Protein AF-A0A924FST4-F1 (afdb_monomer_lite)

Sequence (256 aa):
MRRRHQAFCCRWRRGSAVARPENALTQIRRYEPSWQPREQSIEAPGSINGAISAAEARAVYAESYLTRLRTGIGGNYGPPLDSLPRTGSSPRTFDGGAWIDIYRTINNAPNLFGDPIWPQDKDTVAVSMVDDQLFVGVNRWAPGYITADLARAIDARNALIQKYPDVMATGNIGAIPNNSLFHAEPNLLIRAAYRFGSLENRTIEMEVDREVCYSCGQVLPKLGLELGNPDVVIVERGTGTRSEMWNGQWLIWRRK

Secondary structure (DSSP, 8-state):
--SSSSTTHHHHHHHHHHHHHHHHHHHHHHH-TT---S---SSSTTSHHHHHHHHHHHHHHHHHHHHHHHHSTTSSS------------S-PPP-HHHHHHHHHHHH--B-TTS-BSS-TTSS-EEEEEETTEEEEEE-TTSTT--HHHHHHHHHHHHHHHHH-TTTS-GGGTTSTTGGGGGSHHHHHHHHHHHHHS--TT-EEEEEESSPPPHHHHHHHHHHHHHTT--EEEEEETTTTEEEEEETTEEEEEEE-

Foldseek 3Di:
DPDDPPPVVVVVVVVVVVVVLVVVVVVVCVVPVPDDQPDPDCCDCSHSVVVVVVVVVVVVVVVVVVVCCLVADQRFQHHPDDDDPPDDDDPPDDDQVVVVVVLQVVQQPADPVRGGPADLPHAKWKWWQWPNGIFIFAAPPGRSDDPVLVVLLVVLLVVCCVVPVVLRPPVQVVHPPSRVCRHRVVSRLSSVLVVVVACAPTEIEMEMQDDDDVSCQSCVLSSCVVRRFYWYWYAHPVPRFIWIDGPSHTPRDRHD

Radius of gyration: 26.59 Å; chains: 1; bounding box: 71×55×79 Å

pLDDT: mean 77.24, std 21.73, range [31.09, 98.62]

Structure (mmCIF, N/CA/C/O backbone):
data_AF-A0A924FST4-F1
#
_entry.id   AF-A0A924FST4-F1
#
loop_
_atom_site.group_PDB
_atom_site.id
_atom_site.type_symbol
_atom_site.label_atom_id
_atom_site.label_alt_id
_atom_site.label_comp_id
_atom_site.label_asym_id
_atom_site.label_entity_id
_atom_site.label_seq_id
_atom_site.pdbx_PDB_ins_code
_atom_site.Cartn_x
_atom_site.Cartn_y
_atom_site.Cartn_z
_atom_site.occupancy
_atom_site.B_iso_or_equiv
_atom_site.auth_seq_id
_atom_site.auth_comp_id
_atom_site.auth_asym_id
_atom_site.auth_atom_id
_atom_site.pdbx_PDB_model_num
ATOM 1 N N . MET A 1 1 ? -40.667 12.272 -59.204 1.00 43.97 1 MET A N 1
ATOM 2 C CA . MET A 1 1 ? -39.585 12.868 -58.379 1.00 43.97 1 MET A CA 1
ATOM 3 C C . MET A 1 1 ? -38.812 11.809 -57.564 1.00 43.97 1 MET A C 1
ATOM 5 O O . MET A 1 1 ? -38.923 11.780 -56.349 1.00 43.97 1 MET A O 1
ATOM 9 N N . ARG A 1 2 ? -38.012 10.923 -58.186 1.00 45.50 2 ARG A N 1
ATOM 10 C CA . ARG A 1 2 ? -37.156 9.941 -57.464 1.00 45.50 2 ARG A CA 1
ATOM 11 C C . ARG A 1 2 ? -35.852 9.615 -58.220 1.00 45.50 2 ARG A C 1
ATOM 13 O O . ARG A 1 2 ? -35.565 8.459 -58.486 1.00 45.50 2 ARG A O 1
ATOM 20 N N . ARG A 1 3 ? -35.071 10.626 -58.626 1.00 43.69 3 ARG A N 1
ATOM 21 C CA . ARG A 1 3 ? -33.742 10.422 -59.262 1.00 43.69 3 ARG A CA 1
ATOM 22 C C . ARG A 1 3 ? -32.677 11.462 -58.870 1.00 43.69 3 ARG A C 1
ATOM 24 O O . ARG A 1 3 ? -31.799 11.766 -59.663 1.00 43.69 3 ARG A O 1
ATOM 31 N N . ARG A 1 4 ? -32.740 12.041 -57.661 1.00 44.09 4 ARG A N 1
ATOM 32 C CA . ARG A 1 4 ? -31.705 12.991 -57.178 1.00 44.09 4 ARG A CA 1
ATOM 33 C C . ARG A 1 4 ? -31.034 12.634 -55.843 1.00 44.09 4 ARG A C 1
ATOM 35 O O . ARG A 1 4 ? -30.088 13.308 -55.466 1.00 44.09 4 ARG A O 1
ATOM 42 N N . HIS A 1 5 ? -31.426 11.545 -55.174 1.00 41.25 5 HIS A N 1
ATOM 43 C CA . HIS A 1 5 ? -30.874 11.181 -53.856 1.00 41.25 5 HIS A CA 1
ATOM 44 C C . HIS A 1 5 ? -29.748 10.127 -53.866 1.00 41.25 5 HIS A C 1
ATOM 46 O O . HIS A 1 5 ? -29.133 9.902 -52.833 1.00 41.25 5 HIS A O 1
ATOM 52 N N . GLN A 1 6 ? -29.406 9.512 -55.007 1.00 38.94 6 GLN A N 1
ATOM 53 C CA . GLN A 1 6 ? -28.318 8.513 -55.065 1.00 38.94 6 GLN A CA 1
ATOM 54 C C . GLN A 1 6 ? -26.928 9.091 -55.390 1.00 38.94 6 GLN A C 1
ATOM 56 O O . GLN A 1 6 ? -25.922 8.427 -55.155 1.00 38.94 6 GLN A O 1
ATOM 61 N N . ALA A 1 7 ? -26.831 10.337 -55.865 1.00 38.78 7 ALA A N 1
ATOM 62 C CA . ALA A 1 7 ? -25.545 10.927 -56.251 1.00 38.78 7 ALA A CA 1
ATOM 63 C C . ALA A 1 7 ? -24.709 11.449 -55.060 1.00 38.78 7 ALA A C 1
ATOM 65 O O . ALA A 1 7 ? -23.491 11.575 -55.178 1.00 38.78 7 ALA A O 1
ATOM 66 N N . PHE A 1 8 ? -25.324 11.714 -53.900 1.00 33.56 8 PHE A N 1
ATOM 67 C CA . PHE A 1 8 ? -24.623 12.304 -52.749 1.00 33.56 8 PHE A CA 1
ATOM 68 C C . PHE A 1 8 ? -23.861 11.272 -51.894 1.00 33.56 8 PHE A C 1
ATOM 70 O O . PHE A 1 8 ? -22.748 11.549 -51.448 1.00 33.56 8 PHE A O 1
ATOM 77 N N . CYS A 1 9 ? -24.373 10.043 -51.740 1.00 35.28 9 CYS A N 1
ATOM 78 C CA . CYS A 1 9 ? -23.700 9.007 -50.939 1.00 35.28 9 CYS A CA 1
ATOM 79 C C . CYS A 1 9 ? -22.422 8.441 -51.585 1.00 35.28 9 CYS A C 1
ATOM 81 O O . CYS A 1 9 ? -21.512 8.020 -50.871 1.00 35.28 9 CYS A O 1
ATOM 83 N N . CYS A 1 10 ? -22.301 8.463 -52.917 1.00 33.53 10 CYS A N 1
ATOM 84 C CA . CYS A 1 10 ? -21.097 7.969 -53.599 1.00 33.53 10 CYS A CA 1
ATOM 85 C C . CYS A 1 10 ? -19.915 8.954 -53.561 1.00 33.53 10 CYS A C 1
ATOM 87 O O . CYS A 1 10 ? -18.774 8.536 -53.765 1.00 33.53 10 CYS A O 1
ATOM 89 N N . ARG A 1 11 ? -20.153 10.246 -53.286 1.00 34.38 11 ARG A N 1
ATOM 90 C CA . ARG A 1 11 ? -19.088 11.265 -53.241 1.00 34.38 11 ARG A CA 1
ATOM 91 C C . ARG A 1 11 ? -18.380 11.317 -51.885 1.00 34.38 11 ARG A C 1
ATOM 93 O O . ARG A 1 11 ? -17.173 11.521 -51.844 1.00 34.38 11 ARG A O 1
ATOM 100 N N . TRP A 1 12 ? -19.097 11.040 -50.794 1.00 31.09 12 TRP A N 1
ATOM 101 C CA . TRP A 1 12 ? -18.527 11.044 -49.440 1.00 31.09 12 TRP A CA 1
ATOM 102 C C . TRP A 1 12 ? -17.629 9.828 -49.157 1.00 31.09 12 TRP A C 1
ATOM 104 O O . TRP A 1 12 ? -16.555 9.982 -48.585 1.00 31.09 12 TRP A O 1
ATOM 114 N N . ARG A 1 13 ? -17.978 8.632 -49.662 1.00 35.69 13 ARG A N 1
ATOM 115 C CA . ARG A 1 13 ? -17.114 7.437 -49.527 1.00 35.69 13 ARG A CA 1
ATOM 116 C C . ARG A 1 13 ? -15.790 7.533 -50.292 1.00 35.69 13 ARG A C 1
ATOM 118 O O . ARG A 1 13 ? -14.828 6.891 -49.888 1.00 35.69 13 ARG A O 1
ATOM 125 N N . ARG A 1 14 ? -15.713 8.340 -51.356 1.00 32.78 14 ARG A N 1
ATOM 126 C CA . ARG A 1 14 ? -14.451 8.574 -52.079 1.00 32.78 14 ARG A CA 1
ATOM 127 C C . ARG A 1 14 ? -13.520 9.550 -51.351 1.00 32.78 14 ARG A C 1
ATOM 129 O O . ARG A 1 14 ? -12.318 9.341 -51.386 1.00 32.78 14 ARG A O 1
ATOM 136 N N . GLY A 1 15 ? -14.047 10.549 -50.636 1.00 32.31 15 GLY A N 1
ATOM 137 C CA . GLY A 1 15 ? -13.223 11.485 -49.853 1.00 32.31 15 GLY A CA 1
ATOM 138 C C . GLY A 1 15 ? -12.562 10.840 -48.628 1.00 32.31 15 GLY A C 1
ATOM 139 O O . GLY A 1 15 ? -11.383 11.057 -48.368 1.00 32.31 15 GLY A O 1
ATOM 140 N N . SER A 1 16 ? -13.286 9.974 -47.910 1.00 39.75 16 SER A N 1
ATOM 141 C CA . SER A 1 16 ? -12.766 9.305 -46.704 1.00 39.75 16 SER A CA 1
ATOM 142 C C . SER A 1 16 ? -11.767 8.178 -47.000 1.00 39.75 16 SER A C 1
ATOM 144 O O . SER A 1 16 ? -10.921 7.875 -46.161 1.00 39.75 16 SER A O 1
ATOM 146 N N . ALA A 1 17 ? -11.847 7.563 -48.186 1.00 38.81 17 ALA A N 1
ATOM 147 C CA . ALA A 1 17 ? -10.917 6.519 -48.620 1.00 38.81 17 ALA A CA 1
ATOM 148 C C . ALA A 1 17 ? -9.563 7.076 -49.103 1.00 38.81 17 ALA A C 1
ATOM 150 O O . ALA A 1 17 ? -8.577 6.349 -49.082 1.00 38.81 17 ALA A O 1
ATOM 151 N N . VAL A 1 18 ? -9.499 8.358 -49.488 1.00 42.59 18 VAL A N 1
ATOM 152 C CA . VAL A 1 18 ? -8.262 9.033 -49.932 1.00 42.59 18 VAL A CA 1
ATOM 153 C C . VAL A 1 18 ? -7.542 9.742 -48.772 1.00 42.59 18 VAL A C 1
ATOM 155 O O . VAL A 1 18 ? -6.321 9.828 -48.773 1.00 42.59 18 VAL A O 1
ATOM 158 N N . ALA A 1 19 ? -8.253 10.146 -47.712 1.00 43.06 19 ALA A N 1
ATOM 159 C CA . ALA A 1 19 ? -7.641 10.811 -46.552 1.00 43.06 19 ALA A CA 1
ATOM 160 C C . ALA A 1 19 ? -6.826 9.875 -45.628 1.00 43.06 19 ALA A C 1
ATOM 162 O O . ALA A 1 19 ? -5.863 10.301 -44.990 1.00 43.06 19 ALA A O 1
ATOM 163 N N . ARG A 1 20 ? -7.193 8.588 -45.538 1.00 48.91 20 ARG A N 1
ATOM 164 C CA . ARG A 1 20 ? -6.453 7.580 -44.750 1.00 48.91 20 ARG A CA 1
ATOM 165 C C . ARG A 1 20 ? -5.050 7.268 -45.299 1.00 48.91 20 ARG A C 1
ATOM 167 O O . ARG A 1 20 ? -4.121 7.240 -44.491 1.00 48.91 20 ARG A O 1
ATOM 174 N N . PRO A 1 21 ? -4.852 7.067 -46.618 1.00 50.59 21 PRO A N 1
ATOM 175 C CA . PRO A 1 21 ? -3.522 6.788 -47.149 1.00 50.59 21 PRO A CA 1
ATOM 176 C C . PRO A 1 21 ? -2.563 7.981 -47.039 1.00 50.59 21 PRO A C 1
ATOM 178 O O . PRO A 1 21 ? -1.390 7.761 -46.765 1.00 50.59 21 PRO A O 1
ATOM 181 N N . GLU A 1 22 ? -3.014 9.236 -47.151 1.00 55.22 22 GLU A N 1
ATOM 182 C CA . GLU A 1 22 ? -2.108 10.399 -47.052 1.00 55.22 22 GLU A CA 1
ATOM 183 C C . GLU A 1 22 ? -1.510 10.593 -45.649 1.00 55.22 22 GLU A C 1
ATOM 185 O O . GLU A 1 22 ? -0.323 10.904 -45.507 1.00 55.22 22 GLU A O 1
ATOM 190 N N . ASN A 1 23 ? -2.299 10.351 -44.599 1.00 58.72 23 ASN A N 1
ATOM 191 C CA . ASN A 1 23 ? -1.827 10.488 -43.219 1.00 58.72 23 ASN A CA 1
ATOM 192 C C . ASN A 1 23 ? -0.852 9.352 -42.845 1.00 58.72 23 ASN A C 1
ATOM 194 O O . ASN A 1 23 ? 0.182 9.584 -42.217 1.00 58.72 23 ASN A O 1
ATOM 198 N N . ALA A 1 24 ? -1.124 8.132 -43.323 1.00 55.31 24 ALA A N 1
ATOM 199 C CA . ALA A 1 24 ? -0.212 6.996 -43.188 1.00 55.31 24 ALA A CA 1
ATOM 200 C C . ALA A 1 24 ? 1.103 7.213 -43.964 1.00 55.31 24 ALA A C 1
ATOM 202 O O . ALA A 1 24 ? 2.183 6.965 -43.432 1.00 55.31 24 ALA A O 1
ATOM 203 N N . LEU A 1 25 ? 1.035 7.754 -45.186 1.00 58.94 25 LEU A N 1
ATOM 204 C CA . LEU A 1 25 ? 2.217 8.110 -45.982 1.00 58.94 25 LEU A CA 1
ATOM 205 C C . LEU A 1 25 ? 3.065 9.199 -45.309 1.00 58.94 25 LEU A C 1
ATOM 207 O O . LEU A 1 25 ? 4.294 9.133 -45.347 1.00 58.94 25 LEU A O 1
ATOM 211 N N . THR A 1 26 ? 2.423 10.174 -44.661 1.00 65.25 26 THR A N 1
ATOM 212 C CA . THR A 1 26 ? 3.108 11.234 -43.903 1.00 65.25 26 THR A CA 1
ATOM 213 C C . THR A 1 26 ? 3.868 10.663 -42.702 1.00 65.25 26 THR A C 1
ATOM 215 O O . THR A 1 26 ? 5.009 11.047 -42.455 1.00 65.25 26 THR A O 1
ATOM 218 N N . GLN A 1 27 ? 3.276 9.700 -41.989 1.00 66.56 27 GLN A N 1
ATOM 219 C CA . GLN A 1 27 ? 3.926 9.002 -40.874 1.00 66.56 27 GLN A CA 1
ATOM 220 C C . GLN A 1 27 ? 5.127 8.169 -41.342 1.00 66.56 27 GLN A C 1
ATOM 222 O O . GLN A 1 27 ? 6.199 8.275 -40.756 1.00 66.56 27 GLN A O 1
ATOM 227 N N . ILE A 1 28 ? 4.989 7.395 -42.424 1.00 64.06 28 ILE A N 1
ATOM 228 C CA . ILE A 1 28 ? 6.074 6.546 -42.950 1.00 64.06 28 ILE A CA 1
ATOM 229 C C . ILE A 1 28 ? 7.276 7.397 -43.389 1.00 64.06 28 ILE A C 1
ATOM 231 O O . ILE A 1 28 ? 8.408 7.128 -42.987 1.00 64.06 28 ILE A O 1
ATOM 235 N N . ARG A 1 29 ? 7.037 8.490 -44.128 1.00 69.88 29 ARG A N 1
ATOM 236 C CA . ARG A 1 29 ? 8.103 9.398 -44.595 1.00 69.88 29 ARG A CA 1
ATOM 237 C C . ARG A 1 29 ? 8.814 10.153 -43.472 1.00 69.88 29 ARG A C 1
ATOM 239 O O . ARG A 1 29 ? 9.920 10.640 -43.683 1.00 69.88 29 ARG A O 1
ATOM 246 N N . ARG A 1 30 ? 8.210 10.242 -42.282 1.00 68.31 30 ARG A N 1
ATOM 247 C CA . ARG A 1 30 ? 8.859 10.813 -41.093 1.00 68.31 30 ARG A CA 1
ATOM 248 C C . ARG A 1 30 ? 10.022 9.947 -40.601 1.00 68.31 30 ARG A C 1
ATOM 250 O O . ARG A 1 30 ? 10.972 10.491 -40.048 1.00 68.31 30 ARG A O 1
ATOM 257 N N . TYR A 1 31 ? 9.940 8.631 -40.797 1.00 60.38 31 TYR A N 1
ATOM 258 C CA . TYR A 1 31 ? 10.956 7.671 -40.360 1.00 60.38 31 TYR A CA 1
ATOM 259 C C . TYR A 1 31 ? 11.877 7.223 -41.500 1.00 60.38 31 TYR A C 1
ATOM 261 O O . TYR A 1 31 ? 13.044 6.938 -41.252 1.00 60.38 31 TYR A O 1
ATOM 269 N N . GLU A 1 32 ? 11.390 7.212 -42.744 1.00 67.19 32 GLU A N 1
ATOM 270 C CA . GLU A 1 32 ? 12.178 6.841 -43.924 1.00 67.19 32 GLU A CA 1
ATOM 271 C C . GLU A 1 32 ? 11.871 7.791 -45.106 1.00 67.19 32 GLU A C 1
ATOM 273 O O . GLU A 1 32 ? 10.963 7.535 -45.904 1.00 67.19 32 GLU A O 1
ATOM 278 N N . PRO A 1 33 ? 12.591 8.928 -45.228 1.00 77.00 33 PRO A N 1
ATOM 279 C CA . PRO A 1 33 ? 12.240 10.002 -46.169 1.00 77.00 33 PRO A CA 1
ATOM 280 C C . PRO A 1 33 ? 12.295 9.615 -47.652 1.00 77.00 33 PRO A C 1
ATOM 282 O O . PRO A 1 33 ? 11.603 10.216 -48.473 1.00 77.00 33 PRO A O 1
ATOM 285 N N . SER A 1 34 ? 13.108 8.618 -48.008 1.00 74.06 34 SER A N 1
ATOM 286 C CA . SER A 1 34 ? 13.275 8.117 -49.378 1.00 74.06 34 SER A CA 1
ATOM 287 C C . SER A 1 34 ? 12.297 6.996 -49.749 1.00 74.06 34 SER A C 1
ATOM 289 O O . SER A 1 34 ? 12.360 6.476 -50.865 1.00 74.06 34 SER A O 1
ATOM 291 N N . TRP A 1 35 ? 11.390 6.612 -48.846 1.00 73.81 35 TRP A N 1
ATOM 292 C CA . TRP A 1 35 ? 10.481 5.495 -49.069 1.00 73.81 35 TRP A CA 1
ATOM 293 C C . TRP A 1 35 ? 9.471 5.783 -50.195 1.00 73.81 35 TRP A C 1
ATOM 295 O O . TRP A 1 35 ? 8.738 6.780 -50.167 1.00 73.81 35 TRP A O 1
ATOM 305 N N . GLN A 1 36 ? 9.404 4.879 -51.179 1.00 62.22 36 GLN A N 1
ATOM 306 C CA . GLN A 1 36 ? 8.400 4.873 -52.246 1.00 62.22 36 GLN A CA 1
ATOM 307 C C . GLN A 1 36 ? 7.814 3.463 -52.423 1.00 62.22 36 GLN A C 1
ATOM 309 O O . GLN A 1 36 ? 8.572 2.487 -52.392 1.00 62.22 36 GLN A O 1
ATOM 314 N N . PRO A 1 37 ? 6.490 3.328 -52.626 1.00 54.47 37 PRO A N 1
ATOM 315 C CA . PRO A 1 37 ? 5.883 2.031 -52.889 1.00 54.47 37 PRO A CA 1
ATOM 316 C C . PRO A 1 37 ? 6.393 1.487 -54.227 1.00 54.47 37 PRO A C 1
ATOM 318 O O . PRO A 1 37 ? 6.370 2.186 -55.240 1.00 54.47 37 PRO A O 1
ATOM 321 N N . ARG A 1 38 ? 6.877 0.241 -54.224 1.00 52.38 38 ARG A N 1
ATOM 322 C CA . ARG A 1 38 ? 7.500 -0.385 -55.402 1.00 52.38 38 ARG A CA 1
ATOM 323 C C . ARG A 1 38 ? 6.483 -0.935 -56.412 1.00 52.38 38 ARG A C 1
ATOM 325 O O . ARG A 1 38 ? 6.863 -1.192 -57.546 1.00 52.38 38 ARG A O 1
ATOM 332 N N . GLU A 1 39 ? 5.206 -1.073 -56.042 1.00 51.66 39 GLU A N 1
ATOM 333 C CA . GLU A 1 39 ? 4.151 -1.621 -56.910 1.00 51.66 39 GLU A CA 1
ATOM 334 C C . GLU A 1 39 ? 2.817 -0.862 -56.768 1.00 51.66 39 GLU A C 1
ATOM 336 O O . GLU A 1 39 ? 2.446 -0.435 -55.676 1.00 51.66 39 GLU A O 1
ATOM 341 N N . GLN A 1 40 ? 2.068 -0.732 -57.875 1.00 52.62 40 GLN A N 1
ATOM 342 C CA . GLN A 1 40 ? 0.731 -0.103 -57.941 1.00 52.62 40 GLN A CA 1
ATOM 343 C C . GLN A 1 40 ? -0.427 -1.069 -57.616 1.00 52.62 40 GLN A C 1
ATOM 345 O O . GLN A 1 40 ? -1.593 -0.748 -57.847 1.00 52.62 40 GLN A O 1
ATOM 350 N N . SER A 1 41 ? -0.134 -2.268 -57.110 1.00 49.72 41 SER A N 1
ATOM 351 C CA . SER A 1 41 ? -1.173 -3.152 -56.574 1.00 49.72 41 SER A CA 1
ATOM 352 C C . SER A 1 41 ? -1.678 -2.586 -55.250 1.00 49.72 41 SER A C 1
ATOM 354 O O . SER A 1 41 ? -0.910 -1.975 -54.520 1.00 49.72 41 SER A O 1
ATOM 356 N N . ILE A 1 42 ? -2.960 -2.761 -54.934 1.00 53.53 42 ILE A N 1
ATOM 357 C CA . ILE A 1 42 ? -3.553 -2.269 -53.684 1.00 53.53 42 ILE A CA 1
ATOM 358 C C . ILE A 1 42 ? -3.300 -3.249 -52.529 1.00 53.53 42 ILE A C 1
ATOM 360 O O . ILE A 1 42 ? -3.291 -2.813 -51.386 1.00 53.53 42 ILE A O 1
ATOM 364 N N . GLU A 1 43 ? -3.056 -4.537 -52.804 1.00 52.00 43 GLU A N 1
ATOM 365 C CA . GLU A 1 43 ? -3.076 -5.611 -51.790 1.00 52.00 43 GLU A CA 1
ATOM 366 C C . GLU A 1 43 ? -1.790 -6.456 -51.724 1.00 52.00 43 GLU A C 1
ATOM 368 O O . GLU A 1 43 ? -1.641 -7.287 -50.833 1.00 52.00 43 GLU A O 1
ATOM 373 N N . ALA A 1 44 ? -0.828 -6.255 -52.632 1.00 54.56 44 ALA A N 1
ATOM 374 C CA . ALA A 1 44 ? 0.416 -7.030 -52.638 1.00 54.56 44 ALA A CA 1
ATOM 375 C C . ALA A 1 44 ? 1.327 -6.692 -51.430 1.00 54.56 44 ALA A C 1
ATOM 377 O O . ALA A 1 44 ? 1.288 -5.557 -50.949 1.00 54.56 44 ALA A O 1
ATOM 378 N N . PRO A 1 45 ? 2.216 -7.595 -50.972 1.00 52.16 45 PRO A N 1
ATOM 379 C CA . PRO A 1 45 ? 3.139 -7.355 -49.848 1.00 52.16 45 PRO A CA 1
ATOM 380 C C . PRO A 1 45 ? 4.105 -6.156 -49.999 1.00 52.16 45 PRO A C 1
ATOM 382 O O . PRO A 1 45 ? 4.749 -5.775 -49.026 1.00 52.16 45 PRO A O 1
ATOM 385 N N . GLY A 1 46 ? 4.194 -5.538 -51.186 1.00 52.94 46 GLY A N 1
ATOM 386 C CA . GLY A 1 46 ? 4.931 -4.290 -51.461 1.00 52.94 46 GLY A CA 1
ATOM 387 C C . GLY A 1 46 ? 4.056 -3.046 -51.705 1.00 52.94 46 GLY A C 1
ATOM 388 O O . GLY A 1 46 ? 4.577 -1.994 -52.080 1.00 52.94 46 GLY A O 1
ATOM 389 N N . SER A 1 47 ? 2.738 -3.166 -51.521 1.00 65.75 47 SER A N 1
ATOM 390 C CA . SER A 1 47 ? 1.746 -2.097 -51.696 1.00 65.75 47 SER A CA 1
ATOM 391 C C . SER A 1 47 ? 1.498 -1.283 -50.425 1.00 65.75 47 SER A C 1
ATOM 393 O O . SER A 1 47 ? 1.933 -1.653 -49.336 1.00 65.75 47 SER A O 1
ATOM 395 N N . ILE A 1 48 ? 0.716 -0.202 -50.540 1.00 58.59 48 ILE A N 1
ATOM 396 C CA . ILE A 1 48 ? 0.278 0.595 -49.385 1.00 58.59 48 ILE A CA 1
ATOM 397 C C . ILE A 1 48 ? -0.560 -0.246 -48.408 1.00 58.59 48 ILE A C 1
ATOM 399 O O . ILE A 1 48 ? -0.254 -0.222 -47.217 1.00 58.59 48 ILE A O 1
ATOM 403 N N . ASN A 1 49 ? -1.560 -1.027 -48.851 1.00 60.09 49 ASN A N 1
ATOM 404 C CA . ASN A 1 49 ? -2.326 -1.834 -47.887 1.00 60.09 49 ASN A CA 1
ATOM 405 C C . ASN A 1 49 ? -1.549 -3.060 -47.409 1.00 60.09 49 ASN A C 1
ATOM 407 O O . ASN A 1 49 ? -1.750 -3.477 -46.275 1.00 60.09 49 ASN A O 1
ATOM 411 N N . GLY A 1 50 ? -0.626 -3.595 -48.212 1.00 65.94 50 GLY A N 1
ATOM 412 C CA . GLY A 1 50 ? 0.327 -4.605 -47.748 1.00 65.94 50 GLY A CA 1
ATOM 413 C C . GLY A 1 50 ? 1.204 -4.069 -46.614 1.00 65.94 50 GLY A C 1
ATOM 414 O O . GLY A 1 50 ? 1.366 -4.727 -45.589 1.00 65.94 50 GLY A O 1
ATOM 415 N N . ALA A 1 51 ? 1.687 -2.830 -46.740 1.00 62.78 51 ALA A N 1
ATOM 416 C CA . ALA A 1 51 ? 2.452 -2.153 -45.698 1.00 62.78 51 ALA A CA 1
ATOM 417 C C . ALA A 1 51 ? 1.602 -1.830 -44.455 1.00 62.78 51 ALA A C 1
ATOM 419 O O . ALA A 1 51 ? 2.092 -1.993 -43.337 1.00 62.78 51 ALA A O 1
ATOM 420 N N . ILE A 1 52 ? 0.337 -1.420 -44.631 1.00 61.28 52 ILE A N 1
ATOM 421 C CA . ILE A 1 52 ? -0.613 -1.200 -43.525 1.00 61.28 52 ILE A CA 1
ATOM 422 C C . ILE A 1 52 ? -0.893 -2.517 -42.801 1.00 61.28 52 ILE A C 1
ATOM 424 O O . ILE A 1 52 ? -0.718 -2.583 -41.592 1.00 61.28 52 ILE A O 1
ATOM 428 N N . SER A 1 53 ? -1.231 -3.584 -43.524 1.00 65.94 53 SER A N 1
ATOM 429 C CA . SER A 1 53 ? -1.507 -4.899 -42.940 1.00 65.94 53 SER A CA 1
ATOM 430 C C . SER A 1 53 ? -0.277 -5.468 -42.223 1.00 65.94 53 SER A C 1
ATOM 432 O O . SER A 1 53 ? -0.386 -5.987 -41.115 1.00 65.94 53 SER A O 1
ATOM 434 N N . ALA A 1 54 ? 0.925 -5.282 -42.778 1.00 65.19 54 ALA A N 1
ATOM 435 C CA . ALA A 1 54 ? 2.174 -5.649 -42.113 1.00 65.19 54 ALA A CA 1
ATOM 436 C C . ALA A 1 54 ? 2.475 -4.780 -40.876 1.00 65.19 54 ALA A C 1
ATOM 438 O O . ALA A 1 54 ? 3.097 -5.247 -39.921 1.00 65.19 54 ALA A O 1
ATOM 439 N N . ALA A 1 55 ? 2.079 -3.505 -40.869 1.00 62.50 55 ALA A N 1
ATOM 440 C CA . ALA A 1 55 ? 2.190 -2.640 -39.696 1.00 62.50 55 ALA A CA 1
ATOM 441 C C . ALA A 1 55 ? 1.176 -3.027 -38.607 1.00 62.50 55 ALA A C 1
ATOM 443 O O . ALA A 1 55 ? 1.559 -3.124 -37.445 1.00 62.50 55 ALA A O 1
ATOM 444 N N . GLU A 1 56 ? -0.069 -3.331 -38.973 1.00 69.06 56 GLU A N 1
ATOM 445 C CA . GLU A 1 56 ? -1.113 -3.822 -38.065 1.00 69.06 56 GLU A CA 1
ATOM 446 C C . GLU A 1 56 ? -0.738 -5.185 -37.471 1.00 69.06 56 GLU A C 1
ATOM 448 O O . GLU A 1 56 ? -0.812 -5.364 -36.259 1.00 69.06 56 GLU A O 1
ATOM 453 N N . ALA A 1 57 ? -0.224 -6.118 -38.278 1.00 69.25 57 ALA A N 1
ATOM 454 C CA . ALA A 1 57 ? 0.278 -7.403 -37.793 1.00 69.25 57 ALA A CA 1
ATOM 455 C C . ALA A 1 57 ? 1.454 -7.231 -36.816 1.00 69.25 57 ALA A C 1
ATOM 457 O O . ALA A 1 57 ? 1.517 -7.916 -35.795 1.00 69.25 57 ALA A O 1
ATOM 458 N N . ARG A 1 58 ? 2.364 -6.280 -37.081 1.00 69.50 58 ARG A N 1
ATOM 459 C CA . ARG A 1 58 ? 3.443 -5.922 -36.146 1.00 69.50 58 ARG A CA 1
ATOM 460 C C . ARG A 1 58 ? 2.917 -5.274 -34.869 1.00 69.50 58 ARG A C 1
ATOM 462 O O . ARG A 1 58 ? 3.462 -5.559 -33.809 1.00 69.50 58 ARG A O 1
ATOM 469 N N . ALA A 1 59 ? 1.874 -4.449 -34.945 1.00 63.72 59 ALA A N 1
ATOM 470 C CA . ALA A 1 59 ? 1.242 -3.837 -33.778 1.00 63.72 59 ALA A CA 1
ATOM 471 C C . ALA A 1 59 ? 0.542 -4.887 -32.904 1.00 63.72 59 ALA A C 1
ATOM 473 O O . ALA A 1 59 ? 0.791 -4.929 -31.705 1.00 63.72 59 ALA A O 1
ATOM 474 N N . VAL A 1 60 ? -0.225 -5.804 -33.500 1.00 69.38 60 VAL A N 1
ATOM 475 C CA . VAL A 1 60 ? -0.847 -6.936 -32.791 1.00 69.38 60 VAL A CA 1
ATOM 476 C C . VAL A 1 60 ? 0.218 -7.847 -32.177 1.00 69.38 60 VAL A C 1
ATOM 478 O O . VAL A 1 60 ? 0.104 -8.245 -31.018 1.00 69.38 60 VAL A O 1
ATOM 481 N N . TYR A 1 61 ? 1.297 -8.139 -32.910 1.00 65.69 61 TYR A N 1
ATOM 482 C CA . TYR A 1 61 ? 2.429 -8.887 -32.367 1.00 65.69 61 TYR A CA 1
ATOM 483 C C . TYR A 1 61 ? 3.081 -8.143 -31.193 1.00 65.69 61 TYR A C 1
ATOM 485 O O . TYR A 1 61 ? 3.302 -8.750 -30.148 1.00 65.69 61 TYR A O 1
ATOM 493 N N . ALA A 1 62 ? 3.319 -6.834 -31.309 1.00 63.75 62 ALA A N 1
ATOM 494 C CA . ALA A 1 62 ? 3.880 -6.008 -30.243 1.00 63.75 62 ALA A CA 1
ATOM 495 C C . ALA A 1 62 ? 2.956 -5.922 -29.017 1.00 63.75 62 ALA A C 1
ATOM 497 O O . ALA A 1 62 ? 3.439 -6.021 -27.895 1.00 63.75 62 ALA A O 1
ATOM 498 N N . GLU A 1 63 ? 1.639 -5.813 -29.195 1.00 62.41 63 GLU A N 1
ATOM 499 C CA . GLU A 1 63 ? 0.663 -5.852 -28.100 1.00 62.41 63 GLU A CA 1
ATOM 500 C C . GLU A 1 63 ? 0.607 -7.228 -27.437 1.00 62.41 63 GLU A C 1
ATOM 502 O O . GLU A 1 63 ? 0.567 -7.316 -26.210 1.00 62.41 63 GLU A O 1
ATOM 507 N N . SER A 1 64 ? 0.675 -8.311 -28.216 1.00 58.22 64 SER A N 1
ATOM 508 C CA . SER A 1 64 ? 0.751 -9.675 -27.684 1.00 58.22 64 SER A CA 1
ATOM 509 C C . SER A 1 64 ? 2.065 -9.923 -26.937 1.00 58.22 64 SER A C 1
ATOM 511 O O . SER A 1 64 ? 2.074 -10.583 -25.900 1.00 58.22 64 SER A O 1
ATOM 513 N N . TYR A 1 65 ? 3.165 -9.331 -27.407 1.00 57.56 65 TYR A N 1
ATOM 514 C CA . TYR A 1 65 ? 4.481 -9.383 -26.781 1.00 57.56 65 TYR A CA 1
ATOM 515 C C . TYR A 1 65 ? 4.518 -8.554 -25.493 1.00 57.56 65 TYR A C 1
ATOM 517 O O . TYR A 1 65 ? 4.962 -9.049 -24.465 1.00 57.56 65 TYR A O 1
ATOM 525 N N . LEU A 1 66 ? 3.963 -7.339 -25.497 1.00 58.34 66 LEU A N 1
ATOM 526 C CA . LEU A 1 66 ? 3.799 -6.512 -24.299 1.00 58.34 66 LEU A CA 1
ATOM 527 C C . LEU A 1 66 ? 2.846 -7.156 -23.293 1.00 58.34 66 LEU A C 1
ATOM 529 O O . LEU A 1 66 ? 3.092 -7.083 -22.096 1.00 58.34 66 LEU A O 1
ATOM 533 N N . THR A 1 67 ? 1.785 -7.817 -23.752 1.00 53.62 67 THR A N 1
ATOM 534 C CA . THR A 1 67 ? 0.897 -8.608 -22.892 1.00 53.62 67 THR A CA 1
ATOM 535 C C . THR A 1 67 ? 1.656 -9.787 -22.296 1.00 53.62 67 THR A C 1
ATOM 537 O O . THR A 1 67 ? 1.600 -9.977 -21.091 1.00 53.62 67 THR A O 1
ATOM 540 N N . ARG A 1 68 ? 2.467 -10.499 -23.087 1.00 51.91 68 ARG A N 1
ATOM 541 C CA . ARG A 1 68 ? 3.351 -11.568 -22.600 1.00 51.91 68 ARG A CA 1
ATOM 542 C C . ARG A 1 68 ? 4.420 -11.058 -21.631 1.00 51.91 68 ARG A C 1
ATOM 544 O O . ARG A 1 68 ? 4.781 -11.791 -20.728 1.00 51.91 68 ARG A O 1
ATOM 551 N N . LEU A 1 69 ? 4.899 -9.823 -21.764 1.00 50.50 69 LEU A N 1
ATOM 552 C CA . LEU A 1 69 ? 5.771 -9.178 -20.772 1.00 50.50 69 LEU A CA 1
ATOM 553 C C . LEU A 1 69 ? 4.995 -8.723 -19.523 1.00 50.50 69 LEU A C 1
ATOM 555 O O . LEU A 1 69 ? 5.549 -8.703 -18.433 1.00 50.50 69 LEU A O 1
ATOM 559 N N . ARG A 1 70 ? 3.705 -8.388 -19.660 1.00 52.22 70 ARG A N 1
ATOM 560 C CA . ARG A 1 70 ? 2.792 -8.051 -18.552 1.00 52.22 70 ARG A CA 1
ATOM 561 C C . ARG A 1 70 ? 2.254 -9.275 -17.803 1.00 52.22 70 ARG A C 1
ATOM 563 O O . ARG A 1 70 ? 1.802 -9.102 -16.678 1.00 52.22 70 ARG A O 1
ATOM 570 N N . THR A 1 71 ? 2.286 -10.465 -18.403 1.00 43.69 71 THR A N 1
ATOM 571 C CA . THR A 1 71 ? 1.823 -11.735 -17.807 1.00 43.69 71 THR A CA 1
ATOM 572 C C . THR A 1 71 ? 2.926 -12.790 -17.667 1.00 43.69 71 THR A C 1
ATOM 574 O O . THR A 1 71 ? 2.668 -13.882 -17.173 1.00 43.69 71 THR A O 1
ATOM 577 N N . GLY A 1 72 ? 4.129 -12.517 -18.168 1.00 41.75 72 GLY A N 1
ATOM 578 C CA . GLY A 1 72 ? 5.319 -13.365 -18.078 1.00 41.75 72 GLY A CA 1
ATOM 579 C C . GLY A 1 72 ? 6.350 -12.752 -17.136 1.00 41.75 72 GLY A C 1
ATOM 580 O O . GLY A 1 72 ? 6.039 -11.802 -16.431 1.00 41.75 72 GLY A O 1
ATOM 581 N N . ILE A 1 73 ? 7.569 -13.299 -17.109 1.00 36.91 73 ILE A N 1
ATOM 582 C CA . ILE A 1 73 ? 8.662 -12.897 -16.200 1.00 36.91 73 ILE A CA 1
ATOM 583 C C . ILE A 1 73 ? 8.744 -11.358 -16.077 1.00 36.91 73 ILE A C 1
ATOM 585 O O . ILE A 1 73 ? 9.090 -10.677 -17.039 1.00 36.91 73 ILE A O 1
ATOM 589 N N . GLY A 1 74 ? 8.400 -10.823 -14.897 1.00 45.44 74 GLY A N 1
ATOM 590 C CA . GLY A 1 74 ? 8.388 -9.379 -14.595 1.00 45.44 74 GLY A CA 1
ATOM 591 C C . GLY A 1 74 ? 7.029 -8.666 -14.712 1.00 45.44 74 GLY A C 1
ATOM 592 O O . GLY A 1 74 ? 6.928 -7.483 -14.393 1.00 45.44 74 GLY A O 1
ATOM 593 N N . GLY A 1 75 ? 5.972 -9.363 -15.120 1.00 39.22 75 GLY A N 1
ATOM 594 C CA . GLY A 1 75 ? 4.620 -8.840 -15.265 1.00 39.22 75 GLY A CA 1
ATOM 595 C C . GLY A 1 75 ? 3.710 -9.178 -14.083 1.00 39.22 75 GLY A C 1
ATOM 596 O O . GLY A 1 75 ? 3.168 -10.272 -14.015 1.00 39.22 75 GLY A O 1
ATOM 597 N N . ASN A 1 76 ? 3.556 -8.226 -13.157 1.00 53.19 76 ASN A N 1
ATOM 598 C CA . ASN A 1 76 ? 2.463 -8.043 -12.181 1.00 53.19 76 ASN A CA 1
ATOM 599 C C . ASN A 1 76 ? 1.820 -9.238 -11.441 1.00 53.19 76 ASN A C 1
ATOM 601 O O . ASN A 1 76 ? 0.761 -9.035 -10.859 1.00 53.19 76 ASN A O 1
ATOM 605 N N . TYR A 1 77 ? 2.461 -10.407 -11.351 1.00 47.59 77 TYR A N 1
ATOM 606 C CA . TYR A 1 77 ? 2.119 -11.478 -10.393 1.00 47.59 77 TYR A CA 1
ATOM 607 C C . TYR A 1 77 ? 3.352 -12.270 -9.907 1.00 47.59 77 TYR A C 1
ATOM 609 O O . TYR A 1 77 ? 3.252 -13.441 -9.556 1.00 47.59 77 TYR A O 1
ATOM 617 N N . GLY A 1 78 ? 4.533 -11.639 -9.882 1.00 41.47 78 GLY A N 1
ATOM 618 C CA . GLY A 1 78 ? 5.801 -12.349 -9.659 1.00 41.47 78 GLY A CA 1
ATOM 619 C C . GLY A 1 78 ? 6.184 -13.235 -10.858 1.00 41.47 78 GLY A C 1
ATOM 620 O O . GLY A 1 78 ? 5.415 -13.346 -11.815 1.00 41.47 78 GLY A O 1
ATOM 621 N N . PRO A 1 79 ? 7.398 -13.813 -10.889 1.00 38.25 79 PRO A N 1
ATOM 622 C CA . PRO A 1 79 ? 7.764 -14.744 -11.954 1.00 38.25 79 PRO A CA 1
ATOM 623 C C . PRO A 1 79 ? 6.802 -15.948 -11.947 1.00 38.25 79 PRO A C 1
ATOM 625 O O . PRO A 1 79 ? 6.408 -16.385 -10.862 1.00 38.25 79 PRO A O 1
ATOM 628 N N . PRO A 1 80 ? 6.454 -16.540 -13.108 1.00 38.62 80 PRO A N 1
ATOM 629 C CA . PRO A 1 80 ? 5.935 -17.896 -13.103 1.00 38.62 80 PRO A CA 1
ATOM 630 C C . PRO A 1 80 ? 7.041 -18.774 -12.522 1.00 38.62 80 PRO A C 1
ATOM 632 O O . PRO A 1 80 ? 8.071 -18.987 -13.160 1.00 38.62 80 PRO A O 1
ATOM 635 N N . LEU A 1 81 ? 6.863 -19.217 -11.279 1.00 45.62 81 LEU A N 1
ATOM 636 C CA . LEU A 1 81 ? 7.663 -20.301 -10.747 1.00 45.62 81 LEU A CA 1
ATOM 637 C C . LEU A 1 81 ? 7.273 -21.530 -11.557 1.00 45.62 81 LEU A C 1
ATOM 639 O O . LEU A 1 81 ? 6.092 -21.891 -11.601 1.00 45.62 81 LEU A O 1
ATOM 643 N N . ASP A 1 82 ? 8.250 -22.154 -12.209 1.00 35.31 82 ASP A N 1
ATOM 644 C CA . ASP A 1 82 ? 8.093 -23.526 -12.668 1.00 35.31 82 ASP A CA 1
ATOM 645 C C . ASP A 1 82 ? 7.428 -24.331 -11.551 1.00 35.31 82 ASP A C 1
ATOM 647 O O . ASP A 1 82 ? 7.777 -24.182 -10.376 1.00 35.31 82 ASP A O 1
ATOM 651 N N . SER A 1 83 ? 6.423 -25.123 -11.928 1.00 38.69 83 SER A N 1
ATOM 652 C CA . SER A 1 83 ? 5.625 -25.972 -11.045 1.00 38.69 83 SER A CA 1
ATOM 653 C C . SER A 1 83 ? 6.476 -26.504 -9.893 1.00 38.69 83 SER A C 1
ATOM 655 O O . SER A 1 83 ? 7.348 -27.350 -10.099 1.00 38.69 83 SER A O 1
ATOM 657 N N . LEU A 1 84 ? 6.230 -25.995 -8.682 1.00 41.88 84 LEU A N 1
ATOM 658 C CA . LEU A 1 84 ? 6.857 -26.525 -7.478 1.00 41.88 84 LEU A CA 1
ATOM 659 C C . LEU A 1 84 ? 6.633 -28.048 -7.449 1.00 41.88 84 LEU A C 1
ATOM 661 O O . LEU A 1 84 ? 5.527 -28.495 -7.785 1.00 41.88 84 LEU A O 1
ATOM 665 N N . PRO A 1 85 ? 7.629 -28.856 -7.040 1.00 33.16 85 PRO A N 1
ATOM 666 C CA . PRO A 1 85 ? 7.430 -30.279 -6.821 1.00 33.16 85 PRO A CA 1
ATOM 667 C C . PRO A 1 85 ? 6.237 -30.464 -5.887 1.00 33.16 85 PRO A C 1
ATOM 669 O O . PRO A 1 85 ? 6.235 -30.015 -4.739 1.00 33.16 85 PRO A O 1
ATOM 672 N N . ARG A 1 86 ? 5.179 -31.075 -6.416 1.00 41.56 86 ARG A N 1
ATOM 673 C CA . ARG A 1 86 ? 3.941 -31.331 -5.694 1.00 41.56 86 ARG A CA 1
ATOM 674 C C . ARG A 1 86 ? 4.201 -32.465 -4.707 1.00 41.56 86 ARG A C 1
ATOM 676 O O . ARG A 1 86 ? 3.959 -33.626 -5.010 1.00 41.56 86 ARG A O 1
ATOM 683 N N . THR A 1 87 ? 4.712 -32.126 -3.530 1.00 37.78 87 THR A N 1
ATOM 684 C CA . THR A 1 87 ? 4.862 -33.062 -2.411 1.00 37.78 87 THR A CA 1
ATOM 685 C C . THR A 1 87 ? 4.468 -32.389 -1.104 1.00 37.78 87 THR A C 1
ATOM 687 O O . THR A 1 87 ? 5.139 -31.463 -0.657 1.00 37.78 87 THR A O 1
ATOM 690 N N . GLY A 1 88 ? 3.417 -32.919 -0.475 1.00 35.06 88 GLY A N 1
ATOM 691 C CA . GLY A 1 88 ? 3.197 -32.802 0.966 1.00 35.06 88 GLY A CA 1
ATOM 692 C C . GLY A 1 88 ? 2.106 -31.825 1.392 1.00 35.06 88 GLY A C 1
ATOM 693 O O . GLY A 1 88 ? 2.292 -30.615 1.407 1.00 35.06 88 GLY A O 1
ATOM 694 N N . SER A 1 89 ? 0.982 -32.393 1.812 1.00 38.88 89 SER A N 1
ATOM 695 C CA . SER A 1 89 ? -0.083 -31.782 2.600 1.00 38.88 89 SER A CA 1
ATOM 696 C C . SER A 1 89 ? 0.429 -31.285 3.960 1.00 38.88 89 SER A C 1
ATOM 698 O O . SER A 1 89 ? 0.599 -32.075 4.886 1.00 38.88 89 SER A O 1
ATOM 700 N N . SER A 1 90 ? 0.658 -29.979 4.069 1.00 39.47 90 SER A N 1
ATOM 701 C CA . SER A 1 90 ? 0.634 -29.196 5.311 1.00 39.47 90 SER A CA 1
ATOM 702 C C . SER A 1 90 ? 0.402 -27.727 4.918 1.00 39.47 90 SER A C 1
ATOM 704 O O . SER A 1 90 ? 0.901 -27.337 3.857 1.00 39.47 90 SER A O 1
ATOM 706 N N . PRO A 1 91 ? -0.341 -26.900 5.681 1.00 41.69 91 PRO A N 1
ATOM 707 C CA . PRO A 1 91 ? -0.455 -25.482 5.366 1.00 41.69 91 PRO A CA 1
ATOM 708 C C . PRO A 1 91 ? 0.933 -24.868 5.556 1.00 41.69 91 PRO A C 1
ATOM 710 O O . PRO A 1 91 ? 1.392 -24.696 6.683 1.00 41.69 91 PRO A O 1
ATOM 713 N N . ARG A 1 92 ? 1.651 -24.611 4.458 1.00 52.59 92 ARG A N 1
ATOM 714 C CA . ARG A 1 92 ? 2.872 -23.810 4.527 1.00 52.59 92 ARG A CA 1
ATOM 715 C C . ARG A 1 92 ? 2.451 -22.429 5.008 1.00 52.59 92 ARG A C 1
ATOM 717 O O . ARG A 1 92 ? 1.661 -21.767 4.342 1.00 52.59 92 ARG A O 1
ATOM 724 N N . THR A 1 93 ? 2.965 -22.023 6.161 1.00 66.44 93 THR A N 1
ATOM 725 C CA . THR A 1 93 ? 2.996 -20.620 6.561 1.00 66.44 93 THR A CA 1
ATOM 726 C C . THR A 1 93 ? 3.575 -19.808 5.407 1.00 66.44 93 THR A C 1
ATOM 728 O O . THR A 1 93 ? 4.568 -20.210 4.794 1.00 66.44 93 THR A O 1
ATOM 731 N N . PHE A 1 94 ? 2.911 -18.708 5.057 1.00 82.06 94 PHE A N 1
ATOM 732 C CA . PHE A 1 94 ? 3.438 -17.760 4.086 1.00 82.06 94 PHE A CA 1
ATOM 733 C C . PHE A 1 94 ? 4.796 -17.249 4.586 1.00 82.06 94 PHE A C 1
ATOM 735 O O . PHE A 1 94 ? 4.893 -16.782 5.714 1.00 82.06 94 PHE A O 1
ATOM 742 N N . ASP A 1 95 ? 5.834 -17.400 3.764 1.00 86.94 95 ASP A N 1
ATOM 743 C CA . ASP A 1 95 ? 7.188 -16.912 4.040 1.00 86.94 95 ASP A CA 1
ATOM 744 C C . ASP A 1 95 ? 7.407 -15.641 3.212 1.00 86.94 95 ASP A C 1
ATOM 746 O O . ASP A 1 95 ? 7.849 -15.698 2.058 1.00 86.94 95 ASP A O 1
ATOM 750 N N . GLY A 1 96 ? 6.997 -14.491 3.755 1.00 87.50 96 GLY A N 1
ATOM 751 C CA . GLY A 1 96 ? 7.149 -13.208 3.074 1.00 87.50 96 GLY A CA 1
ATOM 752 C C . GLY A 1 96 ? 8.621 -12.833 2.892 1.00 87.50 96 GLY A C 1
ATOM 753 O O . GLY A 1 96 ? 9.006 -12.316 1.840 1.00 87.50 96 GLY A O 1
ATOM 754 N N . GLY A 1 97 ? 9.472 -13.183 3.856 1.00 88.00 97 GLY A N 1
ATOM 755 C CA . GLY A 1 97 ? 10.915 -12.987 3.801 1.00 88.00 97 GLY A CA 1
ATOM 756 C C . GLY A 1 97 ? 11.547 -13.604 2.554 1.00 88.00 97 GLY A C 1
ATOM 757 O O . GLY A 1 97 ? 12.284 -12.916 1.844 1.00 88.00 97 GLY A O 1
ATOM 758 N N . ALA A 1 98 ? 11.201 -14.853 2.229 1.00 88.06 98 ALA A N 1
ATOM 759 C CA . ALA A 1 98 ? 11.677 -15.507 1.012 1.00 88.06 98 ALA A CA 1
ATOM 760 C C . ALA A 1 98 ? 11.228 -14.778 -0.268 1.00 88.06 98 ALA A C 1
ATOM 762 O O . ALA A 1 98 ? 12.009 -14.640 -1.211 1.00 88.06 98 ALA A O 1
ATOM 763 N N . TRP A 1 99 ? 9.995 -14.263 -0.316 1.00 90.00 99 TRP A N 1
ATOM 764 C CA . TRP A 1 99 ? 9.501 -13.502 -1.472 1.00 90.00 99 TRP A CA 1
ATOM 765 C C . TRP A 1 99 ? 10.186 -12.148 -1.638 1.00 90.00 99 TRP A C 1
ATOM 767 O O . TRP A 1 99 ? 10.486 -11.746 -2.766 1.00 90.00 99 TRP A O 1
ATOM 777 N N . ILE A 1 100 ? 10.467 -11.464 -0.530 1.00 89.31 100 ILE A N 1
ATOM 778 C CA . ILE A 1 100 ? 11.285 -10.250 -0.523 1.00 89.31 100 ILE A CA 1
ATOM 779 C C . ILE A 1 100 ? 12.678 -10.567 -1.075 1.00 89.31 100 ILE A C 1
ATOM 781 O O . ILE A 1 100 ? 13.150 -9.856 -1.962 1.00 89.31 100 ILE A O 1
ATOM 785 N N . ASP A 1 101 ? 13.319 -11.640 -0.603 1.00 86.44 101 ASP A N 1
ATOM 786 C CA . ASP A 1 101 ? 14.655 -12.032 -1.061 1.00 86.44 101 ASP A CA 1
ATOM 787 C C . ASP A 1 101 ? 14.662 -12.333 -2.564 1.00 86.44 101 ASP A C 1
ATOM 789 O O . ASP A 1 101 ? 15.511 -11.811 -3.285 1.00 86.44 101 ASP A O 1
ATOM 793 N N . ILE A 1 102 ? 13.660 -13.064 -3.068 1.00 84.50 102 ILE A N 1
ATOM 794 C CA . ILE A 1 102 ? 13.480 -13.323 -4.505 1.00 84.50 102 ILE A CA 1
ATOM 795 C C . ILE A 1 102 ? 13.323 -12.014 -5.287 1.00 84.50 102 ILE A C 1
ATOM 797 O O . ILE A 1 102 ? 14.005 -11.814 -6.295 1.00 84.50 102 ILE A O 1
ATOM 801 N N . TYR A 1 103 ? 12.446 -11.109 -4.837 1.00 86.31 103 TYR A N 1
ATOM 802 C CA . TYR A 1 103 ? 12.256 -9.814 -5.491 1.00 86.31 103 TYR A CA 1
ATOM 803 C C . TYR A 1 103 ? 13.577 -9.039 -5.554 1.00 86.31 103 TYR A C 1
ATOM 805 O O . TYR A 1 103 ? 13.932 -8.508 -6.611 1.00 86.31 103 TYR A O 1
ATOM 813 N N . ARG A 1 104 ? 14.326 -8.995 -4.447 1.00 85.25 104 ARG A N 1
ATOM 814 C CA . ARG A 1 104 ? 15.621 -8.315 -4.382 1.00 85.25 104 ARG A CA 1
ATOM 815 C C . ARG A 1 104 ? 16.629 -8.994 -5.308 1.00 85.25 104 ARG A C 1
ATOM 817 O O . ARG A 1 104 ? 17.261 -8.294 -6.082 1.00 85.25 104 ARG A O 1
ATOM 824 N N . THR A 1 105 ? 16.737 -10.322 -5.331 1.00 82.75 105 THR A N 1
ATOM 825 C CA . THR A 1 105 ? 17.640 -11.043 -6.249 1.00 82.75 105 THR A CA 1
ATOM 826 C C . THR A 1 105 ? 17.346 -10.739 -7.718 1.00 82.75 105 THR A C 1
ATOM 828 O O . THR A 1 105 ? 18.270 -10.457 -8.476 1.00 82.75 105 THR A O 1
ATOM 831 N N . ILE A 1 106 ? 16.073 -10.754 -8.125 1.00 79.75 106 ILE A N 1
ATOM 832 C CA . ILE A 1 106 ? 15.679 -10.515 -9.523 1.00 79.75 106 ILE A CA 1
ATOM 833 C C . ILE A 1 106 ? 15.996 -9.078 -9.952 1.00 79.75 106 ILE A C 1
ATOM 835 O O . ILE A 1 106 ? 16.469 -8.847 -11.063 1.00 79.75 106 ILE A O 1
ATOM 839 N N . ASN A 1 107 ? 15.725 -8.108 -9.079 1.00 78.88 107 ASN A N 1
ATOM 840 C CA . ASN A 1 107 ? 15.802 -6.690 -9.427 1.00 78.88 107 ASN A CA 1
ATOM 841 C C . ASN A 1 107 ? 17.149 -6.042 -9.088 1.00 78.88 107 ASN A C 1
ATOM 843 O O . ASN A 1 107 ? 17.407 -4.914 -9.503 1.00 78.88 107 ASN A O 1
ATOM 847 N N . ASN A 1 108 ? 18.016 -6.750 -8.366 1.00 77.50 108 ASN A N 1
ATOM 848 C CA . ASN A 1 108 ? 19.332 -6.276 -7.967 1.00 77.50 108 ASN A CA 1
ATOM 849 C C . ASN A 1 108 ? 20.460 -6.860 -8.829 1.00 77.50 108 ASN A C 1
ATOM 851 O O . ASN A 1 108 ? 21.555 -7.132 -8.333 1.00 77.50 108 ASN A O 1
ATOM 855 N N . ALA A 1 109 ? 20.193 -7.067 -10.123 1.00 67.38 109 ALA A N 1
ATOM 856 C CA . ALA A 1 109 ? 21.232 -7.440 -11.073 1.00 67.38 109 ALA A CA 1
ATOM 857 C C . ALA A 1 109 ? 22.397 -6.432 -10.988 1.00 67.38 109 ALA A C 1
ATOM 859 O O . ALA A 1 109 ? 22.150 -5.227 -10.864 1.00 67.38 109 ALA A O 1
ATOM 860 N N . PRO A 1 110 ? 23.656 -6.894 -11.014 1.00 71.56 110 PRO A N 1
ATOM 861 C CA . PRO A 1 110 ? 24.797 -6.000 -10.939 1.00 71.56 110 PRO A CA 1
ATOM 862 C C . PRO A 1 110 ? 24.898 -5.124 -12.196 1.00 71.56 110 PRO A C 1
ATOM 864 O O . PRO A 1 110 ? 24.551 -5.540 -13.303 1.00 71.56 110 PRO A O 1
ATOM 867 N N . ASN A 1 111 ? 25.391 -3.900 -12.028 1.00 69.94 111 ASN A N 1
ATOM 868 C CA . ASN A 1 111 ? 25.762 -3.012 -13.122 1.00 69.94 111 ASN A CA 1
ATOM 869 C C . ASN A 1 111 ? 27.048 -3.524 -13.813 1.00 69.94 111 ASN A C 1
ATOM 871 O O . ASN A 1 111 ? 27.626 -4.541 -13.428 1.00 69.94 111 ASN A O 1
ATOM 875 N N . LEU A 1 112 ? 27.537 -2.797 -14.825 1.00 67.50 112 LEU A N 1
ATOM 876 C CA . LEU A 1 112 ? 28.766 -3.158 -15.556 1.00 67.50 112 LEU A CA 1
ATOM 877 C C . LEU A 1 112 ? 30.037 -3.213 -14.683 1.00 67.50 112 LEU A C 1
ATOM 879 O O . LEU A 1 112 ? 31.058 -3.719 -15.139 1.00 67.50 112 LEU A O 1
ATOM 883 N N . PHE A 1 113 ? 29.982 -2.706 -13.451 1.00 80.38 113 PHE A N 1
ATOM 884 C CA . PHE A 1 113 ? 31.080 -2.676 -12.485 1.00 80.38 113 PHE A CA 1
ATOM 885 C C . PHE A 1 113 ? 30.905 -3.695 -11.350 1.00 80.38 113 PHE A C 1
ATOM 887 O O . PHE A 1 113 ? 31.741 -3.758 -10.455 1.00 80.38 113 PHE A O 1
ATOM 894 N N . GLY A 1 114 ? 29.854 -4.521 -11.397 1.00 73.62 114 GLY A N 1
ATOM 895 C CA . GLY A 1 114 ? 29.561 -5.507 -10.359 1.00 73.62 114 GLY A CA 1
ATOM 896 C C . GLY A 1 114 ? 28.746 -4.961 -9.185 1.00 73.62 114 GLY A C 1
ATOM 897 O O . GLY A 1 114 ? 28.390 -5.741 -8.304 1.00 73.62 114 GLY A O 1
ATOM 898 N N . ASP A 1 115 ? 28.405 -3.666 -9.171 1.00 74.62 115 ASP A N 1
ATOM 899 C CA . ASP A 1 115 ? 27.623 -3.097 -8.076 1.00 74.62 115 ASP A CA 1
ATOM 900 C C . ASP A 1 115 ? 26.133 -3.401 -8.243 1.00 74.62 115 ASP A C 1
ATOM 902 O O . ASP A 1 115 ? 25.603 -3.287 -9.352 1.00 74.62 115 ASP A O 1
ATOM 906 N N . PRO A 1 116 ? 25.416 -3.693 -7.150 1.00 70.00 116 PRO A N 1
ATOM 907 C CA . PRO A 1 116 ? 23.965 -3.827 -7.172 1.00 70.00 116 PRO A CA 1
ATOM 908 C C . PRO A 1 116 ? 23.278 -2.585 -7.774 1.00 70.00 116 PRO A C 1
ATOM 910 O O . PRO A 1 116 ? 23.446 -1.471 -7.276 1.00 70.00 116 PRO A O 1
ATOM 913 N N . ILE A 1 117 ? 22.466 -2.754 -8.829 1.00 69.62 117 ILE A N 1
ATOM 914 C CA . ILE A 1 117 ? 21.678 -1.649 -9.420 1.00 69.62 117 ILE A CA 1
ATOM 915 C C . ILE A 1 117 ? 20.611 -1.149 -8.425 1.00 69.62 117 ILE A C 1
ATOM 917 O O . ILE A 1 117 ? 20.299 0.050 -8.375 1.00 69.62 117 ILE A O 1
ATOM 921 N N . TRP A 1 118 ? 20.088 -2.056 -7.594 1.00 72.19 118 TRP A N 1
ATOM 922 C CA . TRP A 1 118 ? 19.018 -1.803 -6.630 1.00 72.19 118 TRP A CA 1
ATOM 923 C C . TRP A 1 118 ? 19.306 -2.439 -5.254 1.00 72.19 118 TRP A 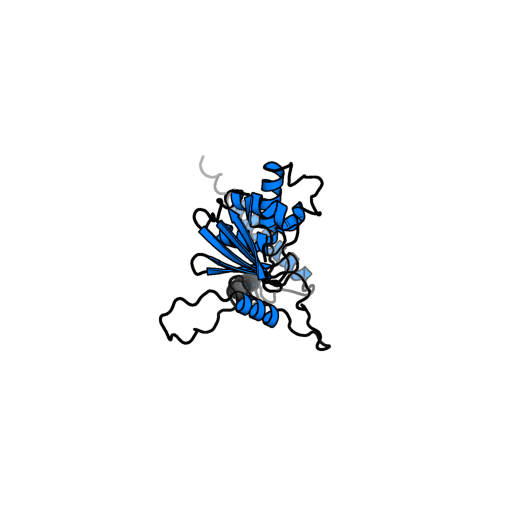C 1
ATOM 925 O O . TRP A 1 118 ? 18.666 -3.426 -4.873 1.00 72.19 118 TRP A O 1
ATOM 935 N N . PRO A 1 119 ? 20.291 -1.909 -4.503 1.00 68.94 119 PRO A N 1
ATOM 936 C CA . PRO A 1 119 ? 20.747 -2.508 -3.253 1.00 68.94 119 PRO A CA 1
ATOM 937 C C . PRO A 1 119 ? 19.656 -2.543 -2.175 1.00 68.94 119 PRO A C 1
ATOM 939 O O . PRO A 1 119 ? 18.605 -1.909 -2.273 1.00 68.94 119 PRO A O 1
ATOM 942 N N . GLN A 1 120 ? 19.906 -3.337 -1.136 1.00 69.50 120 GLN A N 1
ATOM 943 C CA . GLN A 1 120 ? 18.940 -3.641 -0.076 1.00 69.50 120 GLN A CA 1
ATOM 944 C C . GLN A 1 120 ? 18.532 -2.408 0.748 1.00 69.50 120 GLN A C 1
ATOM 946 O O . GLN A 1 120 ? 17.448 -2.367 1.320 1.00 69.50 120 GLN A O 1
ATOM 951 N N . ASP A 1 121 ? 19.375 -1.378 0.765 1.00 70.44 121 ASP A N 1
ATOM 952 C CA . ASP A 1 121 ? 19.130 -0.086 1.400 1.00 70.44 121 ASP A CA 1
ATOM 953 C C . ASP A 1 121 ? 18.386 0.915 0.496 1.00 70.44 121 ASP A C 1
ATOM 955 O O . ASP A 1 121 ? 18.098 2.030 0.945 1.00 70.44 121 ASP A O 1
ATOM 959 N N . LYS A 1 122 ? 18.013 0.539 -0.738 1.00 72.56 122 LYS A N 1
ATOM 960 C CA . LYS A 1 122 ? 17.124 1.336 -1.594 1.00 72.56 122 LYS A CA 1
ATOM 961 C C . LYS A 1 122 ? 15.678 0.904 -1.449 1.00 72.56 122 LYS A C 1
ATOM 963 O O . LYS A 1 122 ? 15.289 -0.185 -1.877 1.00 72.56 122 LYS A O 1
ATOM 968 N N . ASP A 1 123 ? 14.898 1.825 -0.896 1.00 85.25 123 ASP A N 1
ATOM 969 C CA . ASP A 1 123 ? 13.451 1.754 -0.760 1.00 85.25 123 ASP A CA 1
ATOM 970 C C . ASP A 1 123 ? 12.905 0.488 -0.069 1.00 85.25 123 ASP A C 1
ATOM 972 O O . ASP A 1 123 ? 13.679 -0.284 0.497 1.00 85.25 123 ASP A O 1
ATOM 976 N N . THR A 1 124 ? 11.581 0.307 -0.056 1.00 91.75 124 THR A N 1
ATOM 977 C CA . THR A 1 124 ? 10.868 -0.719 0.724 1.00 91.75 124 THR A CA 1
ATOM 978 C C . THR A 1 124 ? 10.122 -1.680 -0.197 1.00 91.75 124 THR A C 1
ATOM 980 O O . THR A 1 124 ? 9.554 -1.270 -1.212 1.00 91.75 124 THR A O 1
ATOM 983 N N . VAL A 1 125 ? 10.080 -2.951 0.193 1.00 94.38 125 VAL A N 1
ATOM 984 C CA . VAL A 1 125 ? 9.263 -3.999 -0.421 1.00 94.38 125 VAL A CA 1
ATOM 985 C C . VAL A 1 125 ? 8.308 -4.539 0.634 1.00 94.38 125 VAL A C 1
ATOM 987 O O . VAL A 1 125 ? 8.717 -4.873 1.745 1.00 94.38 125 VAL A O 1
ATOM 990 N N . ALA A 1 126 ? 7.036 -4.622 0.266 1.00 97.00 126 ALA A N 1
ATOM 991 C CA . ALA A 1 126 ? 5.971 -5.225 1.048 1.00 97.00 126 ALA A CA 1
ATOM 992 C C . ALA A 1 126 ? 5.459 -6.468 0.319 1.00 97.00 126 ALA A C 1
ATOM 994 O O . ALA A 1 126 ? 5.297 -6.435 -0.901 1.00 97.00 126 ALA A O 1
ATOM 995 N N . VAL A 1 127 ? 5.159 -7.547 1.034 1.00 97.00 127 VAL A N 1
ATOM 996 C CA . VAL A 1 127 ? 4.568 -8.757 0.449 1.00 97.00 127 VAL A CA 1
ATOM 997 C C . VAL A 1 127 ? 3.470 -9.320 1.338 1.00 97.00 127 VAL A C 1
ATOM 999 O O . VAL A 1 127 ? 3.541 -9.233 2.560 1.00 97.00 127 VAL A O 1
ATOM 1002 N N . SER A 1 128 ? 2.442 -9.895 0.723 1.00 96.38 128 SER A N 1
ATOM 1003 C CA . SER A 1 128 ? 1.335 -10.544 1.424 1.00 96.38 128 SER A CA 1
ATOM 1004 C C . SER A 1 128 ? 0.680 -11.591 0.528 1.00 96.38 128 SER A C 1
ATOM 1006 O O . SER A 1 128 ? 0.670 -11.443 -0.697 1.00 96.38 128 SER A O 1
ATOM 1008 N N . MET A 1 129 ? 0.102 -12.620 1.142 1.00 94.19 129 MET A N 1
ATOM 1009 C CA . MET A 1 129 ? -0.848 -13.519 0.491 1.00 94.19 129 MET A CA 1
ATOM 1010 C C . MET A 1 129 ? -2.261 -13.126 0.901 1.00 94.19 129 MET A C 1
ATOM 1012 O O . MET A 1 129 ? -2.583 -13.111 2.085 1.00 94.19 129 MET A O 1
ATOM 1016 N N . VAL A 1 130 ? -3.109 -12.840 -0.083 1.00 91.81 130 VAL A N 1
ATOM 1017 C CA . VAL A 1 130 ? -4.518 -12.488 0.131 1.00 91.81 130 VAL A CA 1
ATOM 1018 C C . VAL A 1 130 ? -5.366 -13.397 -0.744 1.00 91.81 130 VAL A C 1
ATOM 1020 O O . VAL A 1 130 ? -5.201 -13.384 -1.964 1.00 91.81 130 VAL A O 1
ATOM 1023 N N . ASP A 1 131 ? -6.243 -14.196 -0.135 1.00 90.00 131 ASP A N 1
ATOM 1024 C CA . ASP A 1 131 ? -7.058 -15.215 -0.817 1.00 90.00 131 ASP A CA 1
ATOM 1025 C C . ASP A 1 131 ? -6.221 -16.075 -1.795 1.00 90.00 131 ASP A C 1
ATOM 1027 O O . ASP A 1 131 ? -6.520 -16.169 -2.989 1.00 90.00 131 ASP A O 1
ATOM 1031 N N . ASP A 1 132 ? -5.114 -16.639 -1.295 1.00 88.31 132 ASP A N 1
ATOM 1032 C CA . ASP A 1 132 ? -4.152 -17.467 -2.042 1.00 88.31 132 ASP A CA 1
ATOM 1033 C C . ASP A 1 132 ? -3.454 -16.777 -3.238 1.00 88.31 132 ASP A C 1
ATOM 1035 O O . ASP A 1 132 ? -2.835 -17.439 -4.074 1.00 88.31 132 ASP A O 1
ATOM 1039 N N . GLN A 1 133 ? -3.494 -15.443 -3.322 1.00 90.75 133 GLN A N 1
ATOM 1040 C CA . GLN A 1 133 ? -2.777 -14.662 -4.336 1.00 90.75 133 GLN A CA 1
ATOM 1041 C C . GLN A 1 133 ? -1.660 -13.826 -3.709 1.00 90.75 133 GLN A C 1
ATOM 1043 O O . GLN A 1 133 ? -1.883 -13.098 -2.742 1.00 90.75 133 GLN A O 1
ATOM 1048 N N . LEU A 1 134 ? -0.464 -13.902 -4.300 1.00 92.25 134 LEU A N 1
ATOM 1049 C CA . LEU A 1 134 ? 0.682 -13.090 -3.901 1.00 92.25 134 LEU A CA 1
ATOM 1050 C C . LEU A 1 134 ? 0.495 -11.649 -4.374 1.00 92.25 134 LEU A C 1
ATOM 1052 O O . LEU A 1 134 ? 0.358 -11.385 -5.572 1.00 92.25 134 LEU A O 1
ATOM 1056 N N . PHE A 1 135 ? 0.595 -10.714 -3.438 1.00 95.25 135 PHE A N 1
ATOM 1057 C CA . PHE A 1 135 ? 0.701 -9.292 -3.716 1.00 95.25 135 PHE A CA 1
ATOM 1058 C C . PHE A 1 135 ? 2.049 -8.780 -3.247 1.00 95.25 135 PHE A C 1
ATOM 1060 O O . PHE A 1 135 ? 2.467 -9.014 -2.117 1.00 95.25 135 PHE A O 1
ATOM 1067 N N . VAL A 1 136 ? 2.711 -8.043 -4.132 1.00 95.38 136 VAL A N 1
ATOM 1068 C CA . VAL A 1 136 ? 3.940 -7.315 -3.827 1.00 95.38 136 VAL A CA 1
ATOM 1069 C C . VAL A 1 136 ? 3.608 -5.834 -3.914 1.00 95.38 136 VAL A C 1
ATOM 1071 O O . VAL A 1 136 ? 3.025 -5.394 -4.905 1.00 95.38 136 VAL A O 1
ATOM 1074 N N . GLY A 1 137 ? 3.949 -5.071 -2.888 1.00 96.44 137 GLY A N 1
ATOM 1075 C CA . GLY A 1 137 ? 3.938 -3.619 -2.894 1.00 96.44 137 GLY A CA 1
ATOM 1076 C C . GLY A 1 137 ? 5.356 -3.094 -2.954 1.00 96.44 137 GLY A C 1
ATOM 1077 O O . GLY A 1 137 ? 6.242 -3.575 -2.252 1.00 96.44 137 GLY A O 1
ATOM 1078 N N . VAL A 1 138 ? 5.571 -2.097 -3.797 1.00 94.69 138 VAL A N 1
ATOM 1079 C CA . VAL A 1 138 ? 6.847 -1.390 -3.894 1.00 94.69 138 VAL A CA 1
ATOM 1080 C C . VAL A 1 138 ? 6.568 0.101 -3.945 1.00 94.69 138 VAL A C 1
ATOM 1082 O O . VAL A 1 138 ? 5.471 0.536 -4.299 1.00 94.69 138 VAL A O 1
ATOM 1085 N N . ASN A 1 139 ? 7.539 0.904 -3.545 1.00 92.62 139 ASN A N 1
ATOM 1086 C CA . ASN A 1 139 ? 7.437 2.350 -3.642 1.00 92.62 139 ASN A CA 1
ATOM 1087 C C . ASN A 1 139 ? 7.502 2.832 -5.099 1.00 92.62 139 ASN A C 1
ATOM 1089 O O . ASN A 1 139 ? 8.018 2.166 -6.000 1.00 92.62 139 ASN A O 1
ATOM 1093 N N . ARG A 1 140 ? 7.040 4.061 -5.325 1.00 87.31 140 ARG A N 1
ATOM 1094 C CA . ARG A 1 140 ? 7.223 4.749 -6.601 1.00 87.31 140 ARG A CA 1
ATOM 1095 C C . ARG A 1 140 ? 8.713 4.832 -6.933 1.00 87.31 140 ARG A C 1
ATOM 1097 O O . ARG A 1 140 ? 9.496 5.272 -6.098 1.00 87.31 140 ARG A O 1
ATOM 1104 N N . TRP A 1 141 ? 9.031 4.483 -8.182 1.00 85.50 141 TRP A N 1
ATOM 1105 C CA . TRP A 1 141 ? 10.372 4.372 -8.781 1.00 85.50 141 TRP A CA 1
ATOM 1106 C C . TRP A 1 141 ? 11.093 3.047 -8.560 1.00 85.50 141 TRP A C 1
ATOM 1108 O O . TRP A 1 141 ? 12.066 2.800 -9.270 1.00 85.50 141 TRP A O 1
ATOM 1118 N N . ALA A 1 142 ? 10.598 2.178 -7.677 1.00 88.12 142 ALA A N 1
ATOM 1119 C CA . ALA A 1 142 ? 11.128 0.829 -7.590 1.00 88.12 142 ALA A CA 1
ATOM 1120 C C . ALA A 1 142 ? 10.742 -0.031 -8.803 1.00 88.12 142 ALA A C 1
ATOM 1122 O O . ALA A 1 142 ? 9.683 0.177 -9.414 1.00 88.12 142 ALA A O 1
ATOM 1123 N N . PRO A 1 143 ? 11.588 -1.015 -9.160 1.00 87.50 143 PRO A N 1
ATOM 1124 C CA . PRO A 1 143 ? 11.265 -2.011 -10.169 1.00 87.50 143 PRO A CA 1
ATOM 1125 C C . PRO A 1 143 ? 9.894 -2.656 -9.930 1.00 87.50 143 PRO A C 1
ATOM 1127 O O . PRO A 1 143 ? 9.513 -2.994 -8.818 1.00 87.50 143 PRO A O 1
ATOM 1130 N N . GLY A 1 144 ? 9.098 -2.795 -10.986 1.00 85.81 144 GLY A N 1
ATOM 1131 C CA . GLY A 1 144 ? 7.742 -3.335 -10.864 1.00 85.81 144 GLY A CA 1
ATOM 1132 C C . GLY A 1 144 ? 6.684 -2.350 -10.349 1.00 85.81 144 GLY A C 1
ATOM 1133 O O . GLY A 1 144 ? 5.517 -2.734 -10.295 1.00 85.81 144 GLY A O 1
ATOM 1134 N N . TYR A 1 145 ? 7.024 -1.093 -10.034 1.00 89.56 145 TYR A N 1
ATOM 1135 C CA . TYR A 1 145 ? 6.031 -0.021 -9.894 1.00 89.56 145 TYR A CA 1
ATOM 1136 C C . TYR A 1 145 ? 5.584 0.461 -11.280 1.00 89.56 145 TYR A C 1
ATOM 1138 O O . TYR A 1 145 ? 6.403 0.935 -12.071 1.00 89.56 145 TYR A O 1
ATOM 1146 N N . ILE A 1 146 ? 4.290 0.372 -11.595 1.00 89.00 146 ILE A N 1
ATOM 1147 C CA . ILE A 1 146 ? 3.767 0.676 -12.935 1.00 89.00 146 ILE A CA 1
ATOM 1148 C C . ILE A 1 146 ? 2.832 1.891 -12.956 1.00 89.00 146 ILE A C 1
ATOM 1150 O O . ILE A 1 146 ? 2.353 2.377 -11.936 1.00 89.00 146 ILE A O 1
ATOM 1154 N N . THR A 1 147 ? 2.503 2.381 -14.154 1.00 90.69 147 THR A N 1
ATOM 1155 C CA . THR A 1 147 ? 1.594 3.529 -14.335 1.00 90.69 147 THR A CA 1
ATOM 1156 C C . THR A 1 147 ? 0.214 3.312 -13.707 1.00 90.69 147 THR A C 1
ATOM 1158 O O . THR A 1 147 ? -0.379 4.265 -13.209 1.00 90.69 147 THR A O 1
ATOM 1161 N N . ALA A 1 148 ? -0.294 2.074 -13.688 1.00 93.56 148 ALA A N 1
ATOM 1162 C CA . ALA A 1 148 ? -1.569 1.778 -13.035 1.00 93.56 148 ALA A CA 1
ATOM 1163 C C . ALA A 1 148 ? -1.498 1.975 -11.512 1.00 93.56 148 ALA A C 1
ATOM 1165 O O . ALA A 1 148 ? -2.471 2.422 -10.914 1.00 93.56 148 ALA A O 1
ATOM 1166 N N . ASP A 1 149 ? -0.352 1.694 -10.890 1.00 94.94 149 ASP A N 1
ATOM 1167 C CA . ASP A 1 149 ? -0.145 1.961 -9.466 1.00 94.94 149 ASP A CA 1
ATOM 1168 C C . ASP A 1 149 ? -0.138 3.454 -9.181 1.00 94.94 149 ASP A C 1
ATOM 1170 O O . ASP A 1 149 ? -0.796 3.904 -8.246 1.00 94.94 149 ASP A O 1
ATOM 1174 N N . LEU A 1 150 ? 0.553 4.223 -10.030 1.00 94.44 150 LEU A N 1
ATOM 1175 C CA . LEU A 1 150 ? 0.593 5.677 -9.923 1.00 94.44 150 LEU A CA 1
ATOM 1176 C C . LEU A 1 150 ? -0.818 6.270 -9.984 1.00 94.44 150 LEU A C 1
ATOM 1178 O O . LEU A 1 150 ? -1.164 7.101 -9.148 1.00 94.44 150 LEU A O 1
ATOM 1182 N N . ALA A 1 151 ? -1.621 5.840 -10.961 1.00 96.62 151 ALA A N 1
ATOM 1183 C CA . ALA A 1 151 ? -2.992 6.309 -11.130 1.00 96.62 151 ALA A CA 1
ATOM 1184 C C . ALA A 1 151 ? -3.845 5.990 -9.893 1.00 96.62 151 ALA A C 1
ATOM 1186 O O . ALA A 1 151 ? -4.425 6.894 -9.301 1.00 96.62 151 ALA A O 1
ATOM 1187 N N . ARG A 1 152 ? -3.826 4.736 -9.425 1.00 97.38 152 ARG A N 1
ATOM 1188 C CA . ARG A 1 152 ? -4.608 4.322 -8.251 1.00 97.38 152 ARG A CA 1
ATOM 1189 C C . ARG A 1 152 ? -4.162 5.019 -6.964 1.00 97.38 152 ARG A C 1
ATOM 1191 O O . ARG A 1 152 ? -5.002 5.374 -6.145 1.00 97.38 152 ARG A O 1
ATOM 1198 N N . ALA A 1 153 ? -2.861 5.245 -6.782 1.00 97.69 153 ALA A N 1
ATOM 1199 C CA . ALA A 1 153 ? -2.343 5.996 -5.641 1.00 97.69 153 ALA A CA 1
ATOM 1200 C C . ALA A 1 153 ? -2.772 7.473 -5.686 1.00 97.69 153 ALA A C 1
ATOM 1202 O O . ALA A 1 153 ? -3.104 8.047 -4.650 1.00 97.69 153 ALA A O 1
ATOM 1203 N N . I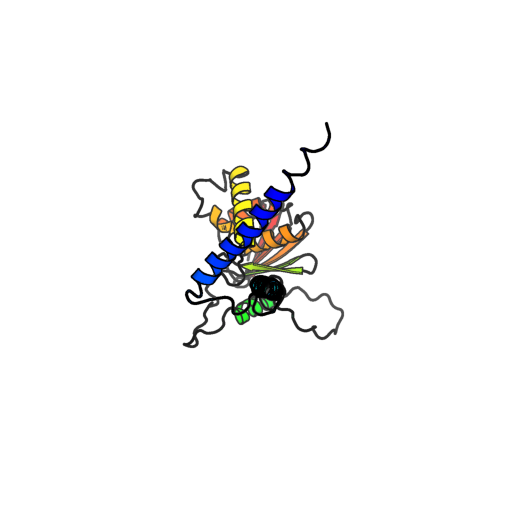LE A 1 154 ? -2.813 8.088 -6.876 1.00 97.75 154 ILE A N 1
ATOM 1204 C CA . ILE A 1 154 ? -3.356 9.442 -7.067 1.00 97.75 154 ILE A CA 1
ATOM 1205 C C . ILE A 1 154 ? -4.851 9.481 -6.736 1.00 97.75 154 ILE A C 1
ATOM 1207 O O . ILE A 1 154 ? -5.278 10.391 -6.025 1.00 97.75 154 ILE A O 1
ATOM 1211 N N . ASP A 1 155 ? -5.625 8.504 -7.205 1.00 97.81 155 ASP A N 1
ATOM 1212 C CA . ASP A 1 155 ? -7.065 8.429 -6.949 1.00 97.81 155 ASP A CA 1
ATOM 1213 C C . ASP A 1 155 ? -7.349 8.268 -5.452 1.00 97.81 155 ASP A C 1
ATOM 1215 O O . ASP A 1 155 ? -8.103 9.058 -4.878 1.00 97.81 155 ASP A O 1
ATOM 1219 N N . ALA A 1 156 ? -6.660 7.330 -4.791 1.00 98.19 156 ALA A N 1
ATOM 1220 C CA . ALA A 1 156 ? -6.733 7.146 -3.344 1.00 98.19 156 ALA A CA 1
ATOM 1221 C C . ALA A 1 156 ? -6.350 8.431 -2.596 1.00 98.19 156 ALA A C 1
ATOM 1223 O O . ALA A 1 156 ? -7.045 8.844 -1.673 1.00 98.19 156 ALA A O 1
ATOM 1224 N N . ARG A 1 157 ? -5.288 9.125 -3.025 1.00 98.19 157 ARG A N 1
ATOM 1225 C CA . ARG A 1 157 ? -4.854 10.387 -2.408 1.00 98.19 157 ARG A CA 1
ATOM 1226 C C . ARG A 1 157 ? -5.934 11.446 -2.488 1.00 98.19 157 ARG A C 1
ATOM 1228 O O . ARG A 1 157 ? -6.218 12.099 -1.491 1.00 98.19 157 ARG A O 1
ATOM 1235 N N . ASN A 1 158 ? -6.506 11.640 -3.669 1.00 97.44 158 ASN A N 1
ATOM 1236 C CA . ASN A 1 158 ? -7.514 12.669 -3.876 1.00 97.44 158 ASN A CA 1
ATOM 1237 C C . ASN A 1 158 ? -8.777 12.364 -3.051 1.00 97.44 158 ASN A C 1
ATOM 1239 O O . ASN A 1 158 ? -9.317 13.271 -2.421 1.00 97.44 158 ASN A O 1
ATOM 1243 N N . ALA A 1 159 ? -9.189 11.093 -2.985 1.00 97.75 159 ALA A N 1
ATOM 1244 C CA . ALA A 1 159 ? -10.305 10.656 -2.148 1.00 97.75 159 ALA A CA 1
ATOM 1245 C C . ALA A 1 159 ? -10.034 10.889 -0.652 1.00 97.75 159 ALA A C 1
ATOM 1247 O O . ALA A 1 159 ? -10.876 11.452 0.049 1.00 97.75 159 ALA A O 1
ATOM 1248 N N . LEU A 1 160 ? -8.845 10.521 -0.164 1.00 98.19 160 LEU A N 1
ATOM 1249 C CA . LEU A 1 160 ? -8.491 10.697 1.244 1.00 98.19 160 LEU A CA 1
ATOM 1250 C C . LEU A 1 160 ? -8.316 12.170 1.635 1.00 98.19 160 LEU A C 1
ATOM 1252 O O . LEU A 1 160 ? -8.745 12.537 2.721 1.00 98.19 160 LEU A O 1
ATOM 1256 N N . ILE A 1 161 ? -7.769 13.028 0.765 1.00 98.06 161 ILE A N 1
ATOM 1257 C CA . ILE A 1 161 ? -7.716 14.483 1.009 1.00 98.06 161 ILE A CA 1
ATOM 1258 C C . ILE A 1 161 ? -9.128 15.052 1.185 1.00 98.06 161 ILE A C 1
ATOM 1260 O O . ILE A 1 161 ? -9.365 15.880 2.060 1.00 98.06 161 ILE A O 1
ATOM 1264 N N . GLN A 1 162 ? -10.077 14.608 0.358 1.00 97.19 162 GLN A N 1
ATOM 1265 C CA . GLN A 1 162 ? -11.456 15.081 0.431 1.00 97.19 162 GLN A CA 1
ATOM 1266 C C . GLN A 1 162 ? -12.161 14.621 1.715 1.00 97.19 162 GLN A C 1
ATOM 1268 O O . GLN A 1 162 ? -12.918 15.391 2.302 1.00 97.19 162 GLN A O 1
ATOM 1273 N N . LYS A 1 163 ? -11.942 13.370 2.134 1.00 98.19 163 LYS A N 1
ATOM 1274 C CA . LYS A 1 163 ? -12.642 12.755 3.273 1.00 98.19 163 LYS A CA 1
ATOM 1275 C C . LYS A 1 163 ? -11.988 13.020 4.627 1.00 98.19 163 LYS A C 1
ATOM 1277 O O . LYS A 1 163 ? -12.691 13.097 5.629 1.00 98.19 163 LYS A O 1
ATOM 1282 N N . TYR A 1 164 ? -10.666 13.158 4.651 1.00 97.62 164 TYR A N 1
ATOM 1283 C CA . TYR A 1 164 ? -9.854 13.289 5.862 1.00 97.62 164 TYR A CA 1
ATOM 1284 C C . TYR A 1 164 ? -8.876 14.471 5.752 1.00 97.62 164 TYR A C 1
ATOM 1286 O O . TYR A 1 164 ? -7.660 14.278 5.840 1.00 97.62 164 TYR A O 1
ATOM 1294 N N . PRO A 1 165 ? -9.370 15.704 5.531 1.00 97.12 165 PRO A N 1
ATOM 1295 C CA . PRO A 1 165 ? -8.517 16.875 5.317 1.00 97.12 165 PRO A CA 1
ATOM 1296 C C . PRO A 1 165 ? -7.679 17.264 6.546 1.00 97.12 165 PRO A C 1
ATOM 1298 O O . PRO A 1 165 ? -6.677 17.963 6.411 1.00 97.12 165 PRO A O 1
ATOM 1301 N N . ASP A 1 166 ? -8.077 16.809 7.736 1.00 95.81 166 ASP A N 1
ATOM 1302 C CA . ASP A 1 166 ? -7.356 16.953 9.003 1.00 95.81 166 ASP A CA 1
ATOM 1303 C C . ASP A 1 166 ? -6.071 16.110 9.051 1.00 95.81 166 ASP A C 1
ATOM 1305 O O . ASP A 1 166 ? -5.091 16.508 9.679 1.00 95.81 166 ASP A O 1
ATOM 1309 N N . VAL A 1 167 ? -6.056 14.973 8.349 1.00 95.00 167 VAL A N 1
ATOM 1310 C CA . VAL A 1 167 ? -4.877 14.107 8.199 1.00 95.00 167 VAL A CA 1
ATOM 1311 C C . VAL A 1 167 ? -4.129 14.423 6.902 1.00 95.00 167 VAL A C 1
ATOM 1313 O O . VAL A 1 167 ? -2.900 14.467 6.879 1.00 95.00 167 VAL A O 1
ATOM 1316 N N . MET A 1 168 ? -4.861 14.649 5.810 1.00 96.31 168 MET A N 1
ATOM 1317 C CA . MET A 1 168 ? -4.332 14.808 4.457 1.00 96.31 168 MET A CA 1
ATOM 1318 C C . MET A 1 168 ? -4.790 16.132 3.842 1.00 96.31 168 MET A C 1
ATOM 1320 O O . MET A 1 168 ? -5.819 16.217 3.180 1.00 96.31 168 MET A O 1
ATOM 1324 N N . ALA A 1 169 ? -3.995 17.184 4.021 1.00 93.94 169 ALA A N 1
ATOM 1325 C CA . ALA A 1 169 ? -4.307 18.499 3.468 1.00 93.94 169 ALA A CA 1
ATOM 1326 C C . ALA A 1 169 ? -3.913 18.626 1.984 1.00 93.94 169 ALA A C 1
ATOM 1328 O O . ALA A 1 169 ? -2.865 18.133 1.554 1.00 93.94 169 ALA A O 1
ATOM 1329 N N . THR A 1 170 ? -4.686 19.392 1.205 1.00 93.38 170 THR A N 1
ATOM 1330 C CA . THR A 1 170 ? -4.375 19.724 -0.203 1.00 93.38 170 THR A CA 1
ATOM 1331 C C . THR A 1 170 ? -3.006 20.392 -0.363 1.00 93.38 170 THR A C 1
ATOM 1333 O O . THR A 1 170 ? -2.296 20.121 -1.329 1.00 93.38 170 THR A O 1
ATOM 1336 N N . GLY A 1 171 ? -2.598 21.220 0.606 1.00 90.75 171 GLY A N 1
ATOM 1337 C CA . GLY A 1 171 ? -1.289 21.884 0.604 1.00 90.75 171 GLY A CA 1
ATOM 1338 C C . GLY A 1 171 ? -0.094 20.925 0.659 1.00 90.75 171 GLY A C 1
ATOM 1339 O O . GLY A 1 171 ? 1.006 21.312 0.287 1.00 90.75 171 GLY A O 1
ATOM 1340 N N . ASN A 1 172 ? -0.313 19.664 1.048 1.00 91.56 172 ASN A N 1
ATOM 1341 C CA . ASN A 1 172 ? 0.733 18.646 1.144 1.00 91.56 172 ASN A CA 1
ATOM 1342 C C . ASN A 1 172 ? 0.856 17.793 -0.130 1.00 91.56 172 ASN A C 1
ATOM 1344 O O . ASN A 1 172 ? 1.533 16.769 -0.119 1.00 91.56 172 ASN A O 1
ATOM 1348 N N . ILE A 1 173 ? 0.190 18.133 -1.243 1.00 92.31 173 ILE A N 1
ATOM 1349 C CA . ILE A 1 173 ? 0.362 17.393 -2.505 1.00 92.31 173 ILE A CA 1
ATOM 1350 C C . ILE A 1 173 ? 1.827 17.475 -2.958 1.00 92.31 173 ILE A C 1
ATOM 1352 O O . ILE A 1 173 ? 2.366 18.556 -3.167 1.00 92.31 173 ILE A O 1
ATOM 1356 N N . GLY A 1 174 ? 2.460 16.312 -3.139 1.00 89.00 174 GLY A N 1
ATOM 1357 C CA . GLY A 1 174 ? 3.887 16.219 -3.457 1.00 89.00 174 GLY A CA 1
ATOM 1358 C C . GLY A 1 174 ? 4.795 16.171 -2.225 1.00 89.00 174 GLY A C 1
ATOM 1359 O O . GLY A 1 174 ? 6.003 16.014 -2.389 1.00 89.00 174 GLY A O 1
ATOM 1360 N N . ALA A 1 175 ? 4.230 16.221 -1.018 1.00 92.56 175 ALA A N 1
ATOM 1361 C CA . ALA A 1 175 ? 4.923 16.097 0.258 1.00 92.56 175 ALA A CA 1
ATOM 1362 C C . ALA A 1 175 ? 4.253 15.044 1.161 1.00 92.56 175 ALA A C 1
ATOM 1364 O O . ALA A 1 175 ? 3.208 14.474 0.840 1.00 92.56 175 ALA A O 1
ATOM 1365 N N . ILE A 1 176 ? 4.872 14.755 2.304 1.00 91.69 176 ILE A N 1
ATOM 1366 C CA . ILE A 1 176 ? 4.238 13.965 3.364 1.00 91.69 176 ILE A CA 1
ATOM 1367 C C . ILE A 1 176 ? 3.104 14.767 4.042 1.00 91.69 176 ILE A C 1
ATOM 1369 O O . ILE A 1 176 ? 3.198 15.991 4.119 1.00 91.69 176 ILE A O 1
ATOM 1373 N N . PRO A 1 177 ? 2.031 14.112 4.525 1.00 94.75 177 PRO A N 1
ATOM 1374 C CA . PRO A 1 177 ? 1.805 12.666 4.489 1.00 94.75 177 PRO A CA 1
ATOM 1375 C C . PRO A 1 177 ? 1.221 12.158 3.158 1.00 94.75 177 PRO A C 1
ATOM 1377 O O . PRO A 1 177 ? 1.180 10.954 2.931 1.00 94.75 177 PRO A O 1
ATOM 1380 N N . ASN A 1 178 ? 0.827 13.038 2.231 1.00 95.06 178 ASN A N 1
ATOM 1381 C CA . ASN A 1 178 ? 0.152 12.641 0.987 1.00 95.06 178 ASN A CA 1
ATOM 1382 C C . ASN A 1 178 ? 0.987 11.708 0.097 1.00 95.06 178 ASN A C 1
ATOM 1384 O O . ASN A 1 178 ? 0.430 10.857 -0.600 1.00 95.06 178 ASN A O 1
ATOM 1388 N N . ASN A 1 179 ? 2.314 11.850 0.120 1.00 95.12 179 ASN A N 1
ATOM 1389 C CA . ASN A 1 179 ? 3.219 10.989 -0.634 1.00 95.12 179 ASN A CA 1
ATOM 1390 C C . ASN A 1 179 ? 3.326 9.558 -0.079 1.00 95.12 179 ASN A C 1
ATOM 1392 O O . ASN A 1 179 ? 3.803 8.680 -0.796 1.00 95.12 179 ASN A O 1
ATOM 1396 N N . SER A 1 180 ? 2.850 9.288 1.140 1.00 96.75 180 SER A N 1
ATOM 1397 C CA . SER A 1 180 ? 2.888 7.937 1.710 1.00 96.75 180 SER A CA 1
ATOM 1398 C C . SER A 1 180 ? 2.099 6.930 0.882 1.00 96.75 180 SER A C 1
ATOM 1400 O O . SER A 1 180 ? 2.498 5.779 0.807 1.00 96.75 180 SER A O 1
ATOM 1402 N N . LEU A 1 181 ? 1.052 7.345 0.163 1.00 97.62 181 LEU A N 1
ATOM 1403 C CA . LEU A 1 181 ? 0.285 6.450 -0.720 1.00 97.62 181 LEU A CA 1
ATOM 1404 C C . LEU A 1 181 ? 1.084 5.874 -1.894 1.00 97.62 181 LEU A C 1
ATOM 1406 O O . LEU A 1 181 ? 0.628 4.949 -2.562 1.00 97.62 181 LEU A O 1
ATOM 1410 N N . PHE A 1 182 ? 2.268 6.422 -2.155 1.00 97.25 182 PHE A N 1
ATOM 1411 C CA . PHE A 1 182 ? 3.189 5.925 -3.166 1.00 97.25 182 PHE A CA 1
ATOM 1412 C C . PHE A 1 182 ? 4.260 5.000 -2.570 1.00 97.25 182 PHE A C 1
ATOM 1414 O O . PHE A 1 182 ? 5.194 4.644 -3.282 1.00 97.25 182 PHE A O 1
ATOM 1421 N N . HIS A 1 183 ? 4.167 4.645 -1.286 1.00 97.19 183 HIS A N 1
ATOM 1422 C CA . HIS A 1 183 ? 5.055 3.690 -0.625 1.00 97.19 183 HIS A CA 1
ATOM 1423 C C . HIS A 1 183 ? 4.565 2.249 -0.816 1.00 97.19 183 HIS A C 1
ATOM 1425 O O . HIS A 1 183 ? 3.475 2.009 -1.340 1.00 97.19 183 HIS A O 1
ATOM 1431 N N . ALA A 1 184 ? 5.390 1.292 -0.399 1.00 97.38 184 ALA A N 1
ATOM 1432 C CA . ALA A 1 184 ? 5.161 -0.129 -0.613 1.00 97.38 184 ALA A CA 1
ATOM 1433 C C . ALA A 1 184 ? 3.886 -0.646 0.066 1.00 97.38 184 ALA A C 1
ATOM 1435 O O . ALA A 1 184 ? 3.103 -1.360 -0.557 1.00 97.38 184 ALA A O 1
ATOM 1436 N N . GLU A 1 185 ? 3.642 -0.252 1.313 1.00 98.06 185 GLU A N 1
ATOM 1437 C CA . GLU A 1 185 ? 2.554 -0.782 2.136 1.00 98.06 185 GLU A CA 1
ATOM 1438 C C . GLU A 1 185 ? 1.185 -0.338 1.595 1.00 98.06 185 GLU A C 1
ATOM 1440 O O . GLU A 1 185 ? 0.340 -1.196 1.320 1.00 98.06 185 GLU A O 1
ATOM 1445 N N . PRO A 1 186 ? 0.953 0.965 1.316 1.00 98.31 186 PRO A N 1
ATOM 1446 C CA . PRO A 1 186 ? -0.275 1.397 0.654 1.00 98.31 186 PRO A CA 1
ATOM 1447 C C . PRO A 1 186 ? -0.416 0.830 -0.756 1.00 98.31 186 PRO A C 1
ATOM 1449 O O . PRO A 1 186 ? -1.521 0.469 -1.159 1.00 98.31 186 PRO A O 1
ATOM 1452 N N . ASN A 1 187 ? 0.685 0.722 -1.509 1.00 98.44 187 ASN A N 1
ATOM 1453 C CA . ASN A 1 187 ? 0.652 0.170 -2.858 1.00 98.44 187 ASN A CA 1
ATOM 1454 C C . ASN A 1 187 ? 0.144 -1.280 -2.873 1.00 98.44 187 ASN A C 1
ATOM 1456 O O . ASN A 1 187 ? -0.714 -1.604 -3.696 1.00 98.44 187 ASN A O 1
ATOM 1460 N N . LEU A 1 188 ? 0.612 -2.121 -1.945 1.00 98.38 188 LEU A N 1
ATOM 1461 C CA . LEU A 1 188 ? 0.140 -3.498 -1.795 1.00 98.38 188 LEU A CA 1
ATOM 1462 C C . LEU A 1 188 ? -1.369 -3.540 -1.542 1.00 98.38 188 LEU A C 1
ATOM 1464 O O . LEU A 1 188 ? -2.091 -4.223 -2.270 1.00 98.38 188 LEU A O 1
ATOM 1468 N N . LEU A 1 189 ? -1.852 -2.780 -0.554 1.00 98.56 189 LEU A N 1
ATOM 1469 C CA . LEU A 1 189 ? -3.274 -2.762 -0.198 1.00 98.56 189 LEU A CA 1
ATOM 1470 C C . LEU A 1 189 ? -4.141 -2.273 -1.362 1.00 98.56 189 LEU A C 1
ATOM 1472 O O . LEU A 1 189 ? -5.164 -2.880 -1.668 1.00 98.56 189 LEU A O 1
ATOM 1476 N N . ILE A 1 190 ? -3.709 -1.224 -2.066 1.00 98.62 190 ILE A N 1
ATOM 1477 C CA . ILE A 1 190 ? -4.404 -0.700 -3.248 1.00 98.62 190 ILE A CA 1
ATOM 1478 C C . ILE A 1 190 ? -4.445 -1.745 -4.373 1.00 98.62 190 ILE A C 1
ATOM 1480 O O . ILE A 1 190 ? -5.475 -1.895 -5.034 1.00 98.62 190 ILE A O 1
ATOM 1484 N N . ARG A 1 191 ? -3.354 -2.490 -4.602 1.00 97.88 191 ARG A N 1
ATOM 1485 C CA . ARG A 1 191 ? -3.311 -3.581 -5.592 1.00 97.88 191 ARG A CA 1
ATOM 1486 C C . ARG A 1 191 ? -4.289 -4.699 -5.235 1.00 97.88 191 ARG A C 1
ATOM 1488 O O . ARG A 1 191 ? -5.054 -5.125 -6.103 1.00 97.88 191 ARG A O 1
ATOM 1495 N N . ALA A 1 192 ? -4.287 -5.137 -3.978 1.00 97.81 192 ALA A N 1
ATOM 1496 C CA . ALA A 1 192 ? -5.185 -6.177 -3.490 1.00 97.81 192 ALA A CA 1
ATOM 1497 C C . ALA A 1 192 ? -6.653 -5.734 -3.580 1.00 97.81 192 ALA A C 1
ATOM 1499 O O . ALA A 1 192 ? -7.475 -6.428 -4.178 1.00 97.81 192 ALA A O 1
ATOM 1500 N N . ALA A 1 193 ? -6.974 -4.532 -3.099 1.00 98.00 193 ALA A N 1
ATOM 1501 C CA . ALA A 1 193 ? -8.323 -3.984 -3.170 1.00 98.00 193 ALA A CA 1
ATOM 1502 C C . ALA A 1 193 ? -8.811 -3.856 -4.614 1.00 98.00 193 ALA A C 1
ATOM 1504 O O . ALA A 1 193 ? -9.926 -4.253 -4.923 1.00 98.00 193 ALA A O 1
ATOM 1505 N N . TYR A 1 194 ? -7.965 -3.382 -5.533 1.00 96.31 194 TYR A N 1
ATOM 1506 C CA . TYR A 1 194 ? -8.327 -3.310 -6.947 1.00 96.31 194 TYR A CA 1
ATOM 1507 C C . TYR A 1 194 ? -8.637 -4.693 -7.540 1.00 96.31 194 TYR A C 1
ATOM 1509 O O . TYR A 1 194 ? -9.560 -4.832 -8.340 1.00 96.31 194 TYR A O 1
ATOM 1517 N N . ARG A 1 195 ? -7.882 -5.729 -7.151 1.00 94.75 195 ARG A N 1
ATOM 1518 C CA . ARG A 1 195 ? -8.083 -7.102 -7.638 1.00 94.75 195 ARG A CA 1
ATOM 1519 C C . ARG A 1 195 ? -9.418 -7.702 -7.189 1.00 94.75 195 ARG A C 1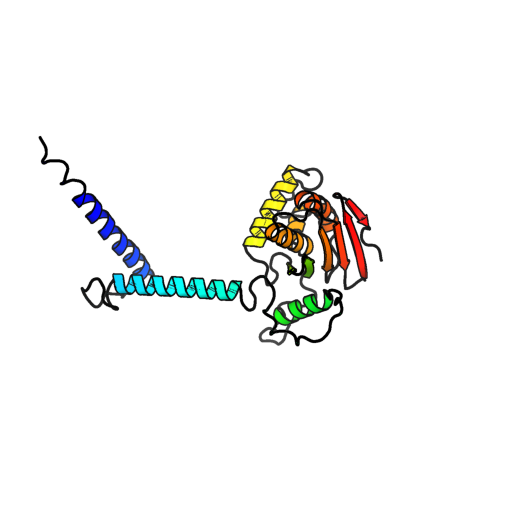
ATOM 1521 O O . ARG A 1 195 ? -10.015 -8.457 -7.963 1.00 94.75 195 ARG A O 1
ATOM 1528 N N . PHE A 1 196 ? -9.850 -7.388 -5.971 1.00 94.94 196 PHE A N 1
ATOM 1529 C CA . PHE A 1 196 ? -11.059 -7.940 -5.350 1.00 94.94 196 PHE A CA 1
ATOM 1530 C C . PHE A 1 196 ? -12.252 -6.970 -5.347 1.00 94.94 196 PHE A C 1
ATOM 1532 O O . PHE A 1 196 ? -13.343 -7.337 -4.922 1.00 94.94 196 PHE A O 1
ATOM 1539 N N . GLY A 1 197 ? -12.065 -5.736 -5.818 1.00 96.69 197 GLY A N 1
ATOM 1540 C CA . GLY A 1 197 ? -13.020 -4.629 -5.709 1.00 96.69 197 GLY A CA 1
ATOM 1541 C C . GLY A 1 197 ? -13.016 -3.948 -4.333 1.00 96.69 197 GLY A C 1
ATOM 1542 O O . GLY A 1 197 ? -13.164 -2.732 -4.257 1.00 96.69 197 GLY A O 1
ATOM 1543 N N . SER A 1 198 ? -12.821 -4.718 -3.261 1.00 96.81 198 SER A N 1
ATOM 1544 C CA . SER A 1 198 ? -12.732 -4.278 -1.863 1.00 96.81 198 SER A CA 1
ATOM 1545 C C . SER A 1 198 ? -11.958 -5.320 -1.043 1.00 96.81 198 SER A C 1
ATOM 1547 O O . SER A 1 198 ? -11.867 -6.481 -1.445 1.00 96.81 198 SER A O 1
ATOM 1549 N N . LEU A 1 199 ? -11.420 -4.924 0.111 1.00 97.50 199 LEU A N 1
ATOM 1550 C CA . LEU A 1 199 ? -10.809 -5.803 1.115 1.00 97.50 199 LEU A CA 1
ATOM 1551 C C . LEU A 1 199 ? -11.736 -6.092 2.305 1.00 97.50 199 LEU A C 1
ATOM 1553 O O . LEU A 1 199 ? -11.284 -6.590 3.331 1.00 97.50 199 LEU A O 1
ATOM 1557 N N . GLU A 1 200 ? -13.030 -5.812 2.172 1.00 97.19 200 GLU A N 1
ATOM 1558 C CA . GLU A 1 200 ? -14.017 -6.113 3.209 1.00 97.19 200 GLU A CA 1
ATOM 1559 C C . GLU A 1 200 ? -13.960 -7.582 3.655 1.00 97.19 200 GLU A C 1
ATOM 1561 O O . GLU A 1 200 ? -13.841 -8.491 2.826 1.00 97.19 200 GLU A O 1
ATOM 1566 N N . ASN A 1 201 ? -14.042 -7.788 4.975 1.00 94.00 201 ASN A N 1
ATOM 1567 C CA . ASN A 1 201 ? -13.971 -9.089 5.649 1.00 94.00 201 ASN A CA 1
ATOM 1568 C C . ASN A 1 201 ? -12.679 -9.882 5.381 1.00 94.00 201 ASN A C 1
ATOM 1570 O O . ASN A 1 201 ? -12.695 -11.112 5.428 1.00 94.00 201 ASN A O 1
ATOM 1574 N N . ARG A 1 202 ? -11.561 -9.197 5.105 1.00 95.31 202 ARG A N 1
ATOM 1575 C CA . ARG A 1 202 ? -10.244 -9.827 4.944 1.00 95.31 202 ARG A CA 1
ATOM 1576 C C . ARG A 1 202 ? -9.286 -9.438 6.058 1.00 95.31 202 ARG A C 1
ATOM 1578 O O . ARG A 1 202 ? -9.282 -8.295 6.512 1.00 95.31 202 ARG A O 1
ATOM 1585 N N . THR A 1 203 ? -8.429 -10.392 6.404 1.00 96.31 203 THR A N 1
ATOM 1586 C CA . THR A 1 203 ? -7.216 -10.169 7.191 1.00 96.31 203 THR A CA 1
ATOM 1587 C C . THR A 1 203 ? -6.022 -10.196 6.248 1.00 96.31 203 THR A C 1
ATOM 1589 O O . THR A 1 203 ? -5.859 -11.138 5.473 1.00 96.31 203 THR A O 1
ATOM 1592 N N . ILE A 1 204 ? -5.199 -9.155 6.301 1.00 97.38 204 ILE A N 1
ATOM 1593 C CA . ILE A 1 204 ? -4.016 -8.987 5.464 1.00 97.38 204 ILE A CA 1
ATOM 1594 C C . ILE A 1 204 ? -2.791 -9.023 6.370 1.00 97.38 204 ILE A C 1
ATOM 1596 O O . ILE A 1 204 ? -2.522 -8.057 7.081 1.00 97.38 204 ILE A O 1
ATOM 1600 N N . GLU A 1 205 ? -2.033 -10.116 6.334 1.00 96.69 205 GLU A N 1
ATOM 1601 C CA . GLU A 1 205 ? -0.721 -10.174 6.980 1.00 96.69 205 GLU A CA 1
ATOM 1602 C C . GLU A 1 205 ? 0.363 -9.837 5.959 1.00 96.69 205 GLU A C 1
ATOM 1604 O O . GLU A 1 205 ? 0.519 -10.503 4.933 1.00 96.69 205 GLU A O 1
ATOM 1609 N N . M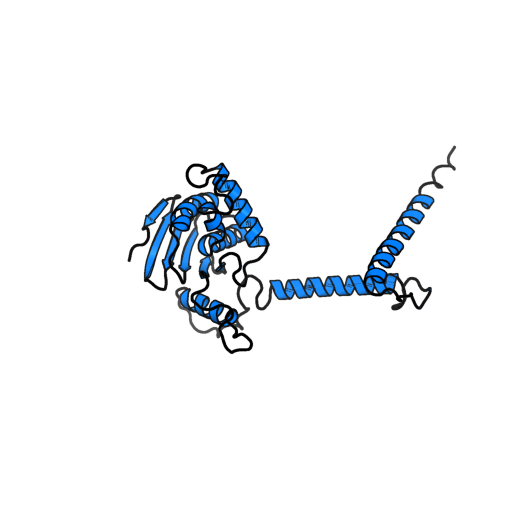ET A 1 206 ? 1.065 -8.742 6.218 1.00 96.81 206 MET A N 1
ATOM 1610 C CA . MET A 1 206 ? 2.059 -8.152 5.340 1.00 96.81 206 MET A CA 1
ATOM 1611 C C . MET A 1 206 ? 3.429 -8.199 6.000 1.00 96.81 206 MET A C 1
ATOM 1613 O O . MET A 1 206 ? 3.615 -7.682 7.100 1.00 96.81 206 MET A O 1
ATOM 1617 N N . GLU A 1 207 ? 4.414 -8.728 5.287 1.00 97.06 207 GLU A N 1
ATOM 1618 C CA . GLU A 1 207 ? 5.817 -8.564 5.651 1.00 97.06 207 GLU A CA 1
ATOM 1619 C C . GLU A 1 207 ? 6.423 -7.397 4.878 1.00 97.06 207 GLU A C 1
ATOM 1621 O O . GLU A 1 207 ? 6.215 -7.261 3.670 1.00 97.06 207 GLU A O 1
ATOM 1626 N N . VAL A 1 208 ? 7.185 -6.561 5.577 1.00 96.06 208 VAL A N 1
ATOM 1627 C CA . VAL A 1 208 ? 7.925 -5.441 4.993 1.00 96.06 208 VAL A CA 1
ATOM 1628 C C . VAL A 1 208 ? 9.397 -5.555 5.351 1.00 96.06 208 VAL A C 1
ATOM 1630 O O . VAL A 1 208 ? 9.765 -5.920 6.469 1.00 96.06 208 VAL A O 1
ATOM 1633 N N . ASP A 1 209 ? 10.270 -5.245 4.402 1.00 93.25 209 ASP A N 1
ATOM 1634 C CA . ASP A 1 209 ? 11.713 -5.391 4.605 1.00 93.25 209 ASP A CA 1
ATOM 1635 C C . ASP A 1 209 ? 12.358 -4.216 5.349 1.00 93.25 209 ASP A C 1
ATOM 1637 O O . ASP A 1 209 ? 13.518 -4.303 5.759 1.00 93.25 209 ASP A O 1
ATOM 1641 N N . ARG A 1 210 ? 11.602 -3.136 5.575 1.00 91.31 210 ARG A N 1
ATOM 1642 C CA . ARG A 1 210 ? 12.064 -1.922 6.254 1.00 91.31 210 ARG A CA 1
ATOM 1643 C C . ARG A 1 210 ? 11.034 -1.356 7.209 1.00 91.31 210 ARG A C 1
ATOM 1645 O O . ARG A 1 210 ? 9.870 -1.734 7.212 1.00 91.31 210 ARG A O 1
ATOM 1652 N N . GLU A 1 211 ? 11.515 -0.412 8.003 1.00 93.19 211 GLU A N 1
ATOM 1653 C CA . GLU A 1 211 ? 10.712 0.349 8.941 1.00 93.19 211 GLU A CA 1
ATOM 1654 C C . GLU A 1 211 ? 9.559 1.092 8.244 1.00 93.19 211 GLU A C 1
ATOM 1656 O O . GLU A 1 211 ? 9.791 1.883 7.324 1.00 93.19 211 GLU A O 1
ATOM 1661 N N . VAL A 1 212 ? 8.326 0.883 8.718 1.00 94.31 212 VAL A N 1
ATOM 1662 C CA . VAL A 1 212 ? 7.152 1.629 8.245 1.00 94.31 212 VAL A CA 1
ATOM 1663 C C . VAL A 1 212 ? 7.280 3.079 8.693 1.00 94.31 212 VAL A C 1
ATOM 1665 O O . VAL A 1 212 ? 7.347 3.378 9.891 1.00 94.31 212 VAL A O 1
ATOM 1668 N N . CYS A 1 213 ? 7.285 4.008 7.736 1.00 94.06 213 CYS A N 1
ATOM 1669 C CA . CYS A 1 213 ? 7.499 5.415 8.057 1.00 94.06 213 CYS A CA 1
ATOM 1670 C C . CYS A 1 213 ? 6.324 6.020 8.846 1.00 94.06 213 CYS A C 1
ATOM 1672 O O . CYS A 1 213 ? 5.168 5.606 8.720 1.00 94.06 213 CYS A O 1
ATOM 1674 N N . TYR A 1 214 ? 6.606 7.070 9.622 1.00 95.12 214 TYR A N 1
ATOM 1675 C CA . TYR A 1 214 ? 5.606 7.747 10.455 1.00 95.12 214 TYR A CA 1
ATOM 1676 C C . TYR A 1 214 ? 4.368 8.212 9.666 1.00 95.12 214 TYR A C 1
ATOM 1678 O O . TYR A 1 214 ? 3.239 8.034 10.117 1.00 95.12 214 TYR A O 1
ATOM 1686 N N . SER A 1 215 ? 4.555 8.752 8.457 1.00 96.00 215 SER A N 1
ATOM 1687 C CA . SER A 1 215 ? 3.441 9.197 7.612 1.00 96.00 215 SER A CA 1
ATOM 1688 C C . SER A 1 215 ? 2.596 8.043 7.055 1.00 96.00 215 SER A C 1
ATOM 1690 O O . SER A 1 215 ? 1.382 8.201 6.940 1.00 96.00 215 SER A O 1
ATOM 1692 N N . CYS A 1 216 ? 3.178 6.862 6.798 1.00 96.94 216 CYS A N 1
ATOM 1693 C CA . CYS A 1 216 ? 2.386 5.654 6.526 1.00 96.94 216 CYS A CA 1
ATOM 1694 C C . CYS A 1 216 ? 1.531 5.293 7.747 1.00 96.94 216 CYS A C 1
ATOM 1696 O O . CYS A 1 216 ? 0.352 4.988 7.588 1.00 96.94 216 CYS A O 1
ATOM 1698 N N . GLY A 1 217 ? 2.074 5.448 8.959 1.00 96.25 217 GLY A N 1
ATOM 1699 C CA . GLY A 1 217 ? 1.319 5.334 10.210 1.00 96.25 217 GLY A CA 1
ATOM 1700 C C . GLY A 1 217 ? 0.098 6.263 10.282 1.00 96.25 217 GLY A C 1
ATOM 1701 O O . GLY A 1 217 ? -0.924 5.907 10.851 1.00 96.25 217 GLY A O 1
ATOM 1702 N N . GLN A 1 218 ? 0.135 7.442 9.667 1.00 96.50 218 GLN A N 1
ATOM 1703 C CA . GLN A 1 218 ? -1.019 8.349 9.668 1.00 96.50 218 GLN A CA 1
ATOM 1704 C C . GLN A 1 218 ? -2.049 7.998 8.585 1.00 96.50 218 GLN A C 1
ATOM 1706 O O . GLN A 1 218 ? -3.255 8.086 8.817 1.00 96.50 218 GLN A O 1
ATOM 1711 N N . VAL A 1 219 ? -1.579 7.609 7.398 1.00 97.88 219 VAL A N 1
ATOM 1712 C CA . VAL A 1 219 ? -2.425 7.440 6.206 1.00 97.88 219 VAL A CA 1
ATOM 1713 C C . VAL A 1 219 ? -3.056 6.052 6.117 1.00 97.88 219 VAL A C 1
ATOM 1715 O O . VAL A 1 219 ? -4.215 5.945 5.718 1.00 97.88 219 VAL A O 1
ATOM 1718 N N . LEU A 1 220 ? -2.331 4.993 6.492 1.00 98.38 220 LEU A N 1
ATOM 1719 C CA . LEU A 1 220 ? -2.788 3.606 6.347 1.00 98.38 220 LEU A CA 1
ATOM 1720 C C . LEU A 1 220 ? -4.137 3.327 7.025 1.00 98.38 220 LEU A C 1
ATOM 1722 O O . LEU A 1 220 ? -4.975 2.714 6.368 1.00 98.38 220 LEU A O 1
ATOM 1726 N N . PRO A 1 221 ? -4.426 3.818 8.247 1.00 98.38 221 PRO A N 1
ATOM 1727 C CA . PRO A 1 221 ? -5.736 3.588 8.849 1.00 98.38 221 PRO A CA 1
ATOM 1728 C C . PRO A 1 221 ? -6.879 4.214 8.036 1.00 98.38 221 PRO A C 1
ATOM 1730 O O . PRO A 1 221 ? -7.932 3.605 7.863 1.00 98.38 221 PRO A O 1
ATOM 1733 N N . LYS A 1 222 ? -6.670 5.411 7.469 1.00 98.56 222 LYS A N 1
ATOM 1734 C CA . LYS A 1 222 ? -7.673 6.077 6.621 1.00 98.56 222 LYS A CA 1
ATOM 1735 C C . LYS A 1 222 ? -7.844 5.367 5.287 1.00 98.56 222 LYS A C 1
ATOM 1737 O O . LYS A 1 222 ? -8.969 5.167 4.844 1.00 98.56 222 LYS A O 1
ATOM 1742 N N . LEU A 1 223 ? -6.740 4.927 4.688 1.00 98.62 223 LEU A N 1
ATOM 1743 C CA . LEU A 1 223 ? -6.782 4.082 3.502 1.00 98.62 223 LEU A CA 1
ATOM 1744 C C . LEU A 1 223 ? -7.543 2.779 3.780 1.00 98.62 223 LEU A C 1
ATOM 1746 O O . LEU A 1 223 ? -8.394 2.407 2.986 1.00 98.62 223 LEU A O 1
ATOM 1750 N N . GLY A 1 224 ? -7.292 2.118 4.913 1.00 98.19 224 GLY A N 1
ATOM 1751 C CA . GLY A 1 224 ? -7.975 0.885 5.305 1.00 98.19 224 GLY A CA 1
ATOM 1752 C C . GLY A 1 224 ? -9.497 1.029 5.289 1.00 98.19 224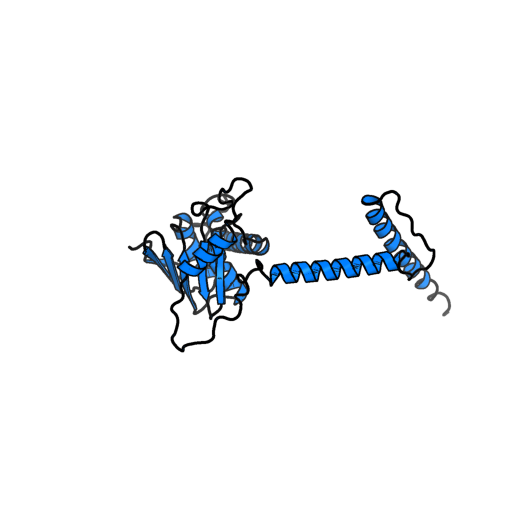 GLY A C 1
ATOM 1753 O O . GLY A 1 224 ? -10.172 0.204 4.678 1.00 98.19 224 GLY A O 1
ATOM 1754 N N . LEU A 1 225 ? -10.037 2.114 5.856 1.00 98.31 225 LEU A N 1
ATOM 1755 C CA . LEU A 1 225 ? -11.479 2.403 5.812 1.00 98.31 225 LEU A CA 1
ATOM 1756 C C . LEU A 1 225 ? -12.019 2.461 4.376 1.00 98.31 225 LEU A C 1
ATOM 1758 O O . LEU A 1 225 ? -13.048 1.861 4.075 1.00 98.31 225 LEU A O 1
ATOM 1762 N N . GLU A 1 226 ? -11.301 3.139 3.483 1.00 98.31 226 GLU A N 1
ATOM 1763 C CA . GLU A 1 226 ? -11.690 3.292 2.077 1.00 98.31 226 GLU A CA 1
ATOM 1764 C C . GLU A 1 226 ? -11.585 2.001 1.266 1.00 98.31 226 GLU A C 1
ATOM 1766 O O . GLU A 1 226 ? -12.281 1.837 0.266 1.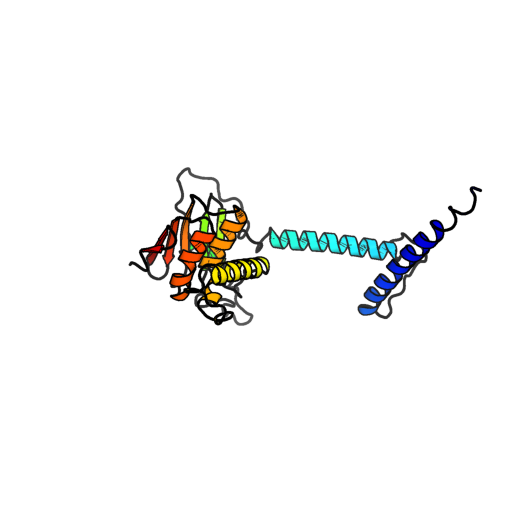00 98.31 226 GLU A O 1
ATOM 1771 N N . LEU A 1 227 ? -10.735 1.072 1.698 1.00 98.25 227 LEU A N 1
ATOM 1772 C CA . LEU A 1 227 ? -10.555 -0.222 1.051 1.00 98.25 227 LEU A CA 1
ATOM 1773 C C . LEU A 1 227 ? -11.479 -1.306 1.623 1.00 98.25 227 LEU A C 1
ATOM 1775 O O . LEU A 1 227 ? -11.243 -2.480 1.365 1.00 98.25 227 LEU A O 1
ATOM 1779 N N . GLY A 1 228 ? -12.522 -0.950 2.376 1.00 97.56 228 GLY A N 1
ATOM 1780 C CA . GLY A 1 228 ? -13.476 -1.914 2.938 1.00 97.56 228 GLY A CA 1
ATOM 1781 C C . GLY A 1 228 ? -13.169 -2.348 4.368 1.00 97.56 228 GLY A C 1
ATOM 1782 O O . GLY A 1 228 ? -13.716 -3.339 4.832 1.00 97.56 228 GLY A O 1
ATOM 1783 N N . ASN A 1 229 ? -12.322 -1.600 5.076 1.00 97.81 229 ASN A N 1
ATOM 1784 C CA . ASN A 1 229 ? -11.989 -1.819 6.481 1.00 97.81 229 ASN A CA 1
ATOM 1785 C C . ASN A 1 229 ? -11.430 -3.228 6.803 1.00 97.81 229 ASN A C 1
ATOM 1787 O O . ASN A 1 229 ? -11.970 -3.911 7.680 1.00 97.81 229 ASN A O 1
ATOM 1791 N N . PRO A 1 230 ? -10.366 -3.680 6.108 1.00 97.94 230 PRO A N 1
ATOM 1792 C CA . PRO A 1 230 ? -9.710 -4.936 6.444 1.00 97.94 230 PRO A CA 1
ATOM 1793 C C . PRO A 1 230 ? -9.030 -4.865 7.814 1.00 97.94 230 PRO A C 1
ATOM 1795 O O . PRO A 1 230 ? -8.661 -3.789 8.292 1.00 97.94 230 PRO A O 1
ATOM 1798 N N . ASP A 1 231 ? -8.809 -6.033 8.401 1.00 98.00 231 ASP A N 1
ATOM 1799 C CA . ASP A 1 231 ? -7.812 -6.216 9.451 1.00 98.00 231 ASP A CA 1
ATOM 1800 C C . ASP A 1 231 ? -6.430 -6.316 8.790 1.00 98.00 231 ASP A C 1
ATOM 1802 O O . ASP A 1 231 ? -6.248 -7.077 7.837 1.00 98.00 231 ASP A O 1
ATOM 1806 N N . VAL A 1 232 ? -5.466 -5.505 9.221 1.00 98.25 232 VAL A N 1
ATOM 1807 C CA . VAL A 1 232 ? -4.133 -5.465 8.609 1.00 98.25 232 VAL A CA 1
ATOM 1808 C C . VAL A 1 232 ? -3.060 -5.579 9.670 1.00 98.25 232 VAL A C 1
ATOM 1810 O O . VAL A 1 232 ? -2.940 -4.739 10.561 1.00 98.25 232 VAL A O 1
ATOM 1813 N N . VAL A 1 233 ? -2.205 -6.573 9.483 1.00 97.88 233 VAL A N 1
ATOM 1814 C CA . VAL A 1 233 ? -1.004 -6.819 10.265 1.00 97.88 233 VAL A CA 1
ATOM 1815 C C . VAL A 1 233 ? 0.206 -6.505 9.398 1.00 97.88 233 VAL A C 1
ATOM 1817 O O . VAL A 1 233 ? 0.318 -6.998 8.279 1.00 97.88 233 VAL A O 1
ATOM 1820 N N . ILE A 1 234 ? 1.141 -5.723 9.929 1.00 97.88 234 ILE A N 1
ATOM 1821 C CA . ILE A 1 234 ? 2.426 -5.436 9.293 1.00 97.88 234 ILE A CA 1
ATOM 1822 C C . ILE A 1 234 ? 3.548 -5.930 10.199 1.00 97.88 234 ILE A C 1
ATOM 1824 O O . ILE A 1 234 ? 3.595 -5.569 11.377 1.00 97.88 234 ILE A O 1
ATOM 1828 N N . VAL A 1 235 ? 4.460 -6.722 9.639 1.00 96.56 235 VAL A N 1
ATOM 1829 C CA . VAL A 1 235 ? 5.645 -7.248 10.318 1.00 96.56 235 VAL A CA 1
ATOM 1830 C C . VAL A 1 235 ? 6.902 -6.725 9.626 1.00 96.56 235 VAL A C 1
ATOM 1832 O O . VAL A 1 235 ? 7.150 -7.007 8.455 1.00 96.56 235 VAL A O 1
ATOM 1835 N N . GLU A 1 236 ? 7.710 -5.955 10.353 1.00 95.06 236 GLU A N 1
ATOM 1836 C CA . GLU A 1 236 ? 8.990 -5.429 9.875 1.00 95.06 236 GLU A CA 1
ATOM 1837 C C . GLU A 1 236 ? 10.094 -6.476 10.043 1.00 95.06 236 GLU A C 1
ATOM 1839 O O . GLU A 1 236 ? 10.560 -6.725 11.156 1.00 95.06 236 GLU A O 1
ATOM 1844 N N . ARG A 1 237 ? 10.577 -7.063 8.946 1.00 88.69 237 ARG A N 1
ATOM 1845 C CA . ARG A 1 237 ? 11.552 -8.166 8.983 1.00 88.69 237 ARG A CA 1
ATOM 1846 C C . ARG A 1 237 ? 12.841 -7.810 9.727 1.00 88.69 237 ARG A C 1
ATOM 1848 O O . ARG A 1 237 ? 13.366 -8.627 10.475 1.00 88.69 237 ARG A O 1
ATOM 1855 N N . GLY A 1 238 ? 13.355 -6.595 9.527 1.00 83.75 238 GLY A N 1
ATOM 1856 C CA . GLY A 1 238 ? 14.628 -6.170 10.117 1.00 83.75 238 GLY A CA 1
ATOM 1857 C C . GLY A 1 238 ? 14.593 -6.016 11.640 1.00 83.75 238 GLY A C 1
ATOM 1858 O O . GLY A 1 238 ? 15.629 -6.129 12.289 1.00 83.75 238 GLY A O 1
ATOM 1859 N N . THR A 1 239 ? 13.419 -5.754 12.218 1.00 89.12 239 THR A N 1
ATOM 1860 C CA . THR A 1 239 ? 13.275 -5.439 13.648 1.00 89.12 239 THR A CA 1
ATOM 1861 C C . THR A 1 239 ? 12.363 -6.412 14.395 1.00 89.12 239 THR A C 1
ATOM 1863 O O . THR A 1 239 ? 12.361 -6.395 15.624 1.00 89.12 239 THR A O 1
ATOM 1866 N N . GLY A 1 240 ? 11.581 -7.227 13.681 1.00 90.31 240 GLY A N 1
ATOM 1867 C CA . GLY A 1 240 ? 10.483 -8.028 14.229 1.00 90.31 240 GLY A CA 1
ATOM 1868 C C . GLY A 1 240 ? 9.277 -7.194 14.672 1.00 90.31 240 GLY A C 1
ATOM 1869 O O . GLY A 1 240 ? 8.332 -7.735 15.238 1.00 90.31 240 GLY A O 1
ATOM 1870 N N . THR A 1 241 ? 9.302 -5.879 14.438 1.00 95.56 241 THR A N 1
ATOM 1871 C CA . THR A 1 241 ? 8.272 -4.960 14.919 1.00 95.56 241 THR A CA 1
ATOM 1872 C C . THR A 1 241 ? 6.939 -5.258 14.244 1.00 95.56 241 THR A C 1
ATOM 1874 O O . THR A 1 241 ? 6.857 -5.316 13.017 1.00 95.56 241 THR A O 1
ATOM 1877 N N . ARG A 1 242 ? 5.884 -5.395 15.049 1.00 96.31 242 ARG A N 1
ATOM 1878 C CA . ARG A 1 242 ? 4.521 -5.671 14.597 1.00 96.31 242 ARG A CA 1
ATOM 1879 C C . ARG A 1 242 ? 3.628 -4.449 14.784 1.00 96.31 242 ARG A C 1
ATOM 1881 O O . ARG A 1 242 ? 3.627 -3.812 15.842 1.00 96.31 242 ARG A O 1
ATOM 1888 N N . SER A 1 243 ? 2.845 -4.146 13.758 1.00 97.88 243 SER A N 1
ATOM 1889 C CA . SER A 1 243 ? 1.751 -3.176 13.809 1.00 97.88 243 SER A CA 1
ATOM 1890 C C . SER A 1 243 ? 0.463 -3.841 13.344 1.00 97.88 243 SER A C 1
ATOM 1892 O O . SER A 1 243 ? 0.491 -4.679 12.450 1.00 97.88 243 SER A O 1
ATOM 1894 N N . GLU A 1 244 ? -0.654 -3.475 13.950 1.00 97.88 244 GLU A N 1
ATOM 1895 C CA . GLU A 1 244 ? -1.970 -4.047 13.680 1.00 97.88 244 GLU A CA 1
ATOM 1896 C C . GLU A 1 244 ? -2.991 -2.918 13.623 1.00 97.88 244 GLU A C 1
ATOM 1898 O O . GLU A 1 244 ? -3.060 -2.097 14.545 1.00 97.88 244 GLU A O 1
ATOM 1903 N N . MET A 1 245 ? -3.754 -2.850 12.535 1.00 97.06 245 MET A N 1
ATOM 1904 C CA . MET A 1 245 ? -4.825 -1.877 12.365 1.00 97.06 245 MET A CA 1
ATOM 1905 C C . MET A 1 245 ? -6.136 -2.538 11.976 1.00 97.06 245 MET A C 1
ATOM 1907 O O . MET A 1 245 ? -6.182 -3.433 11.139 1.00 97.06 245 MET A O 1
ATOM 1911 N N . TRP A 1 246 ? -7.210 -1.998 12.538 1.00 96.94 246 TRP A N 1
ATOM 1912 C CA . TRP A 1 246 ? -8.578 -2.348 12.203 1.00 96.94 246 TRP A CA 1
ATOM 1913 C C . TRP A 1 246 ? -9.491 -1.164 12.526 1.00 96.94 246 TRP A C 1
ATOM 1915 O O . TRP A 1 246 ? -9.178 -0.335 13.384 1.00 96.94 246 TRP A O 1
ATOM 1925 N N . ASN A 1 247 ? -10.615 -1.048 11.820 1.00 95.81 247 ASN A N 1
ATOM 1926 C CA . ASN A 1 247 ? -11.592 0.027 12.015 1.00 95.81 247 ASN A CA 1
ATOM 1927 C C . ASN A 1 247 ? -10.992 1.441 11.917 1.00 95.81 247 ASN A C 1
ATOM 1929 O O . ASN A 1 247 ? -11.349 2.358 12.658 1.00 95.81 247 ASN A O 1
ATOM 1933 N N . GLY A 1 248 ? -10.039 1.614 10.999 1.00 93.62 248 GLY A N 1
ATOM 1934 C CA . GLY A 1 248 ? -9.381 2.894 10.753 1.00 93.62 248 GLY A CA 1
ATOM 1935 C C . GLY A 1 248 ? -8.514 3.411 11.899 1.00 93.62 248 GLY A C 1
ATOM 1936 O O . GLY A 1 248 ? -8.272 4.622 11.975 1.00 93.62 248 GLY A O 1
ATOM 1937 N N . GLN A 1 249 ? -8.039 2.519 12.772 1.00 96.81 249 GLN A N 1
ATOM 1938 C CA . GLN A 1 249 ? -7.161 2.830 13.898 1.00 96.81 249 GLN A CA 1
ATOM 1939 C C . GLN A 1 249 ? -6.059 1.777 14.052 1.00 96.81 249 GLN A C 1
ATOM 1941 O O . GLN A 1 249 ? -6.251 0.616 13.699 1.00 96.81 249 GLN A O 1
ATOM 1946 N N . TRP A 1 250 ? -4.915 2.172 14.617 1.00 97.62 250 TRP A N 1
ATOM 1947 C CA . TRP A 1 250 ? -3.917 1.212 15.091 1.00 97.62 250 TRP A CA 1
ATOM 1948 C C . TRP A 1 250 ? -4.371 0.626 16.423 1.00 97.62 250 TRP A C 1
ATOM 1950 O O . TRP A 1 250 ? -4.537 1.361 17.396 1.00 97.62 250 TRP A O 1
ATOM 1960 N N . LEU A 1 251 ? -4.528 -0.692 16.469 1.00 96.81 251 LEU A N 1
ATOM 1961 C CA . LEU A 1 251 ? -4.672 -1.448 17.711 1.00 96.81 251 LEU A CA 1
ATOM 1962 C C . LEU A 1 251 ? -3.303 -1.637 18.367 1.00 96.81 251 LEU A C 1
ATOM 1964 O O . LEU A 1 251 ? -3.151 -1.541 19.584 1.00 96.81 251 LEU A O 1
ATOM 1968 N N . ILE A 1 252 ? -2.291 -1.866 17.528 1.00 94.69 252 ILE A N 1
ATOM 1969 C CA . ILE A 1 252 ? -0.891 -1.979 17.912 1.00 94.69 252 ILE A CA 1
ATOM 1970 C C . ILE A 1 252 ? -0.085 -1.142 16.927 1.00 94.69 252 ILE A C 1
ATOM 1972 O O . ILE A 1 252 ? -0.163 -1.347 15.719 1.00 94.69 252 ILE A O 1
ATOM 1976 N N . TRP A 1 253 ? 0.718 -0.210 17.430 1.00 95.00 253 TRP A N 1
ATOM 1977 C CA . TRP A 1 253 ? 1.641 0.552 16.597 1.00 95.00 253 TRP A CA 1
ATOM 1978 C C . TRP A 1 253 ? 3.071 0.279 17.034 1.00 95.00 253 TRP A C 1
ATOM 1980 O O . TRP A 1 253 ? 3.462 0.624 18.148 1.00 95.00 253 TRP A O 1
ATOM 1990 N N . ARG A 1 254 ? 3.837 -0.340 16.134 1.00 89.00 254 ARG A N 1
ATOM 1991 C CA . ARG A 1 254 ? 5.273 -0.584 16.271 1.00 89.00 254 ARG A CA 1
ATOM 1992 C C . ARG A 1 254 ? 5.682 -1.245 17.595 1.00 89.00 254 ARG A C 1
ATOM 1994 O O . ARG A 1 254 ? 6.611 -0.794 18.269 1.00 89.00 254 ARG A O 1
ATOM 2001 N N . ARG A 1 255 ? 4.999 -2.326 17.975 1.00 88.25 255 ARG A N 1
ATOM 2002 C CA . ARG A 1 255 ? 5.358 -3.123 19.156 1.00 88.25 255 ARG A CA 1
ATOM 2003 C C . ARG A 1 255 ? 6.446 -4.137 18.797 1.00 88.25 255 ARG A C 1
ATOM 2005 O O . ARG A 1 255 ? 6.331 -4.814 17.780 1.00 88.25 255 ARG A O 1
ATOM 2012 N N . LYS A 1 256 ? 7.475 -4.229 19.638 1.00 67.56 256 LYS A N 1
ATOM 2013 C CA . LYS A 1 256 ? 8.487 -5.293 19.596 1.00 67.56 256 LYS A CA 1
ATOM 2014 C C . LYS A 1 256 ? 8.038 -6.519 20.379 1.00 67.56 256 LYS A C 1
ATOM 2016 O O . LYS A 1 256 ? 7.298 -6.331 21.376 1.00 67.56 256 LYS A O 1
#